Protein AF-A0AAV4H0H6-F1 (afdb_monomer)

Solvent-accessible surface area (backbone atoms only — not comparable to full-atom values): 12801 Å² total; per-residue (Å²): 134,83,80,77,51,72,42,53,54,48,51,55,51,45,45,51,52,38,56,73,44,94,50,56,62,44,76,62,97,39,91,49,29,32,34,33,60,43,72,35,45,79,97,39,53,44,42,86,17,74,41,46,34,37,38,40,52,48,96,57,25,52,78,41,67,66,50,47,28,33,78,47,84,56,79,40,19,43,22,26,64,86,72,20,38,47,45,64,70,64,50,56,74,74,55,48,68,80,60,58,68,57,42,45,73,73,42,51,51,46,50,41,76,68,56,64,56,71,73,86,36,64,20,57,67,47,27,50,26,51,75,76,34,48,68,60,35,40,47,55,30,36,59,59,46,33,33,77,77,48,48,48,55,47,39,74,75,56,65,69,63,91,76,45,94,49,57,69,61,31,50,29,48,75,79,35,50,69,61,33,55,51,52,50,53,55,46,40,65,64,63,68,33,74,67,38,47,53,51,51,53,49,52,54,54,53,59,58,61,64,70,72,76,80,79,88,88,88,86,87,86,86,88,132

InterPro domains:
  IPR000608 Ubiquitin-conjugating (UBC), catalytic core domain [PF00179] (30-143)
  IPR000608 Ubiquitin-conjugating (UBC), catalytic core domain [PS50127] (1-150)
  IPR016135 Ubiquitin-conjugating enzyme/RWD-like [G3DSA:3.10.110.10] (6-143)
  IPR016135 Ubiquitin-conjugating enzyme/RWD-like [G3DSA:3.10.110.10] (144-203)
  IPR016135 Ubiquitin-conjugating enzyme/RWD-like [SSF54495] (5-143)
  IPR016135 Ubiquitin-conjugating enzyme/RWD-like [SSF54495] (143-194)
  IPR023313 Ubiquitin-conjugating enzyme, active site [PS00183] (75-91)

pLDDT: mean 86.5, std 14.55, range [37.78, 98.38]

Sequence (224 aa):
MSSPSPGKRRMDTDVVKLIESKHEVTILGGLNEFMVKFYGPSGTPYEGGVWKVRVDLPDKYPFKSPSIGFMNRVYHPNIDEVSGTVCLDVINQAWTALYDLSNIFESFLPQLLTYPNPIDPLNGDAAALYLHKPEEYKKRVRDLSNIFESFLPQLLTYPNPIDPLNGDAAALYLHKPEEYKKRVRDYVQRYATEEALRESEQDASSSESSMSDFSEDEAQDMEL

Secondary structure (DSSP, 8-state):
-PPPPHHHHHHHHHHHHHHTSSS-EEEEEETTEEEEEEEPPTTSTTTT-EEEEEEE--TTTTTSPPEEEESS----TTB-TTT-BBPHHHHHHH--TT--THHIIIIIHHHHHHS---SS-S-HHHHHHHHH-HHHHHHHHHHHHTIIIIIHHHHHHS---SS-SSHHHHHHHHH-HHHHHHHHHHHHHHHSSHHHHHHHHHHHHHHHHTSSSSSSSS-S----

Radius of gyration: 23.9 Å; Cα contacts (8 Å, |Δi|>4): 259; chains: 1; bounding box: 73×54×63 Å

Organism: NCBI:txid1093978

Foldseek 3Di:
DDDDDPQVVVLVVLLVVVVVDPWDWADDPDSQKIWTWAAADPPALRHLFIWTKIWGHDPPPPQQPIWIATPAAAQAQQAARPTRTGNRVLRVVPGDNPDGPVCVRVPSVNCCRRDPDLPPGNDVVLSCCVVPPVPVSSVVRNCRRCCPPPVVVCCVVPPDLPDDPDVVLSCCVVPPVVVSVVVVVVCCVCCVDPVNVVVVVVVVVVVVVVVVPPPDPPDPDDDD

Structure (mmCIF, N/CA/C/O backbone):
data_AF-A0AAV4H0H6-F1
#
_entry.id   AF-A0AAV4H0H6-F1
#
loop_
_atom_site.group_PDB
_atom_site.id
_atom_site.type_symbol
_atom_site.label_atom_id
_atom_site.label_alt_id
_atom_site.label_comp_id
_atom_site.label_asym_id
_atom_site.label_entity_id
_atom_site.label_seq_id
_atom_site.pdbx_PDB_ins_code
_atom_site.Cartn_x
_atom_site.Cartn_y
_atom_site.Cartn_z
_atom_site.occupancy
_atom_site.B_iso_or_equiv
_atom_site.auth_seq_id
_atom_site.auth_comp_id
_atom_site.auth_asym_id
_atom_site.auth_atom_id
_atom_site.pdbx_PDB_model_num
ATOM 1 N N . MET A 1 1 ? -35.026 -5.038 18.043 1.00 53.94 1 MET A N 1
ATOM 2 C CA . MET A 1 1 ? -33.683 -5.043 17.423 1.00 53.94 1 MET A CA 1
ATOM 3 C C . MET A 1 1 ? -32.673 -4.638 18.488 1.00 53.94 1 MET A C 1
ATOM 5 O O . MET A 1 1 ? -32.926 -3.656 19.176 1.00 53.94 1 MET A O 1
ATOM 9 N N . SER A 1 2 ? -31.608 -5.411 18.710 1.00 66.94 2 SER A N 1
ATOM 10 C CA . SER A 1 2 ? -30.589 -5.095 19.724 1.00 66.94 2 SER A CA 1
ATOM 11 C C . SER A 1 2 ? -29.739 -3.900 19.292 1.00 66.94 2 SER A C 1
ATOM 13 O O . SER A 1 2 ? -29.312 -3.833 18.141 1.00 66.94 2 SER A O 1
ATOM 15 N N . SER A 1 3 ? -29.458 -2.983 20.217 1.00 71.44 3 SER A N 1
ATOM 16 C CA . SER A 1 3 ? -28.542 -1.863 19.989 1.00 71.44 3 SER A CA 1
ATOM 17 C C . SER A 1 3 ? -27.165 -2.351 19.508 1.00 71.44 3 SER A C 1
ATOM 19 O O . SER A 1 3 ? -26.645 -3.311 20.080 1.00 71.44 3 SER A O 1
ATOM 21 N N . PRO A 1 4 ? -26.540 -1.695 18.510 1.00 81.06 4 PRO A N 1
ATOM 22 C CA . PRO A 1 4 ? -25.216 -2.086 18.036 1.00 81.06 4 PRO A CA 1
ATOM 23 C C . PRO A 1 4 ? -24.178 -1.938 19.150 1.00 81.06 4 PRO A C 1
ATOM 25 O O . PRO A 1 4 ? -24.252 -0.993 19.948 1.00 81.06 4 PRO A O 1
ATOM 28 N N . SER A 1 5 ? -23.223 -2.874 19.194 1.00 89.00 5 SER A N 1
ATOM 29 C CA . SER A 1 5 ? -22.144 -2.883 20.185 1.00 89.00 5 SER A CA 1
ATOM 30 C C . SER A 1 5 ? -21.308 -1.596 20.101 1.00 89.00 5 SER A C 1
ATOM 32 O O . SER A 1 5 ? -21.224 -0.989 19.029 1.00 89.00 5 SER A O 1
ATOM 34 N N . PRO A 1 6 ? -20.655 -1.164 21.196 1.00 89.06 6 PRO A N 1
ATOM 35 C CA . PRO A 1 6 ? -19.796 0.020 21.167 1.00 89.06 6 PRO A CA 1
ATOM 36 C C . PRO A 1 6 ? -18.701 -0.054 20.090 1.00 89.06 6 PRO A C 1
ATOM 38 O O . PRO A 1 6 ? -18.450 0.939 19.414 1.00 89.06 6 PRO A O 1
ATOM 41 N N . GLY A 1 7 ? -18.105 -1.237 19.886 1.00 88.69 7 GLY A N 1
ATOM 42 C CA . GLY A 1 7 ? -17.105 -1.473 18.837 1.00 88.69 7 GLY A CA 1
ATOM 43 C C . GLY A 1 7 ? -17.678 -1.316 17.428 1.00 88.69 7 GLY A C 1
ATOM 44 O O . GLY A 1 7 ? -17.081 -0.631 16.605 1.00 88.69 7 GLY A O 1
ATOM 45 N N . LYS A 1 8 ? -18.886 -1.841 17.179 1.00 91.19 8 LYS A N 1
ATOM 46 C CA . LYS A 1 8 ? -19.576 -1.661 15.894 1.00 91.19 8 LYS A CA 1
ATOM 47 C C . LYS A 1 8 ? -19.901 -0.192 15.620 1.00 91.19 8 LYS A C 1
ATOM 49 O O . LYS A 1 8 ? -19.590 0.309 14.552 1.00 91.19 8 LYS A O 1
ATOM 54 N N . ARG A 1 9 ? -20.424 0.535 16.614 1.00 93.19 9 ARG A N 1
ATOM 55 C CA . ARG A 1 9 ? -20.674 1.984 16.481 1.00 93.19 9 ARG A CA 1
ATOM 56 C C . ARG A 1 9 ? -19.399 2.760 16.151 1.00 93.19 9 ARG A C 1
ATOM 58 O O . ARG A 1 9 ? -19.445 3.704 15.366 1.00 93.19 9 ARG A O 1
ATOM 65 N N . ARG A 1 10 ? -18.274 2.376 16.765 1.00 94.94 10 ARG A N 1
ATOM 66 C CA . ARG A 1 10 ? -16.969 2.987 16.499 1.00 94.94 10 ARG A CA 1
ATOM 67 C C . ARG A 1 10 ? -16.495 2.696 15.075 1.00 94.94 10 ARG A C 1
ATOM 69 O O . ARG A 1 10 ? -16.096 3.633 14.401 1.00 94.94 10 ARG A O 1
ATOM 76 N N . MET A 1 11 ? -16.590 1.444 14.625 1.00 95.81 11 MET A N 1
ATOM 77 C CA . MET A 1 11 ? -16.284 1.038 13.249 1.00 95.81 11 MET A CA 1
ATOM 78 C C . MET A 1 11 ? -17.079 1.864 12.236 1.00 95.81 11 MET A C 1
ATOM 80 O O . MET A 1 11 ? -16.484 2.527 11.395 1.00 95.81 11 MET A O 1
ATOM 84 N N . ASP A 1 12 ? -18.406 1.892 12.379 1.00 94.81 12 ASP A N 1
ATOM 85 C CA . ASP A 1 12 ? -19.290 2.613 11.462 1.00 94.81 12 ASP A CA 1
ATOM 86 C C . ASP A 1 12 ? -18.919 4.106 11.407 1.00 94.81 12 ASP A C 1
ATOM 88 O O . ASP A 1 12 ? -18.796 4.686 10.333 1.00 94.81 12 ASP A O 1
ATOM 92 N N . THR A 1 13 ? -18.666 4.721 12.569 1.00 95.31 13 THR A N 1
ATOM 93 C CA . THR A 1 13 ? -18.286 6.141 12.659 1.00 95.31 13 THR A CA 1
ATOM 94 C C . THR A 1 13 ? -16.937 6.424 11.998 1.00 95.31 13 THR A C 1
ATOM 96 O O . THR A 1 13 ? -16.805 7.410 11.278 1.00 95.31 13 THR A O 1
ATOM 99 N N . ASP A 1 14 ? -15.926 5.595 12.256 1.00 96.69 14 ASP A N 1
ATOM 100 C CA . ASP A 1 14 ? -14.572 5.808 11.739 1.00 96.69 14 ASP A CA 1
ATOM 101 C C . ASP A 1 14 ? -14.517 5.614 10.219 1.00 96.69 14 ASP A C 1
ATOM 103 O O . ASP A 1 14 ? -13.871 6.392 9.520 1.00 96.69 14 ASP A O 1
ATOM 107 N N . VAL A 1 15 ? -15.240 4.621 9.696 1.00 96.19 15 VAL A N 1
ATOM 108 C CA . VAL A 1 15 ? -15.300 4.349 8.254 1.00 96.19 15 VAL A CA 1
ATOM 109 C C . VAL A 1 15 ? -16.075 5.448 7.531 1.00 96.19 15 VAL A C 1
ATOM 111 O O . VAL A 1 15 ? -15.608 5.932 6.505 1.00 96.19 15 VAL A O 1
ATOM 114 N N . VAL A 1 16 ? -17.204 5.915 8.079 1.00 95.69 16 VAL A N 1
ATOM 115 C CA . VAL A 1 16 ? -17.948 7.050 7.501 1.00 95.69 16 VAL A CA 1
ATOM 116 C C . VAL A 1 16 ? -17.084 8.308 7.455 1.00 95.69 16 VAL A C 1
ATOM 118 O O . VAL A 1 16 ? -17.010 8.950 6.413 1.00 95.69 16 VAL A O 1
ATOM 121 N N . LYS A 1 17 ? -16.349 8.618 8.529 1.00 96.00 17 LYS A N 1
ATOM 122 C CA . LYS A 1 17 ? -15.399 9.742 8.527 1.00 96.00 17 LYS A CA 1
ATOM 123 C C . LYS A 1 17 ? -14.321 9.598 7.459 1.00 96.00 17 LYS A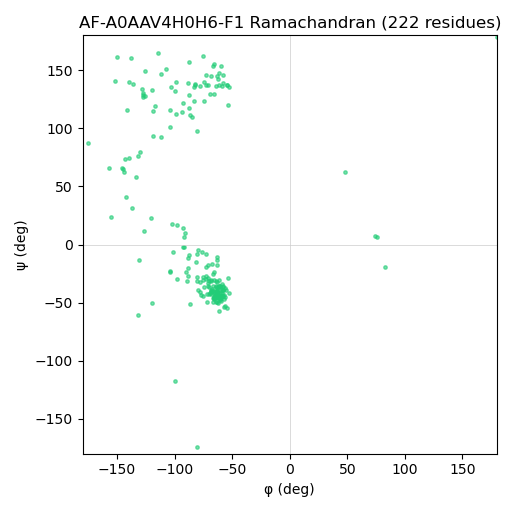 C 1
ATOM 125 O O . LYS A 1 17 ? -13.949 10.590 6.841 1.00 96.00 17 LYS A O 1
ATOM 130 N N . LEU A 1 18 ? -13.816 8.382 7.244 1.00 96.19 18 LEU A N 1
ATOM 131 C CA . LEU A 1 18 ? -12.829 8.126 6.201 1.00 96.19 18 LEU A CA 1
ATOM 132 C C . LEU A 1 18 ? -13.430 8.333 4.800 1.00 96.19 18 LEU A C 1
ATOM 134 O O . LEU A 1 18 ? -12.770 8.924 3.951 1.00 96.19 18 LEU A O 1
ATOM 138 N N . ILE A 1 19 ? -14.676 7.914 4.566 1.00 95.06 19 ILE A N 1
ATOM 139 C CA . ILE A 1 19 ? -15.401 8.157 3.304 1.00 95.06 19 ILE A CA 1
ATOM 140 C C . ILE A 1 19 ? -15.631 9.660 3.075 1.00 95.06 19 ILE A C 1
ATOM 142 O O . ILE A 1 19 ? -15.506 10.135 1.952 1.00 95.06 19 ILE A O 1
ATOM 146 N N . GLU A 1 20 ? -15.952 10.413 4.129 1.00 94.19 20 GLU A N 1
ATOM 147 C CA . GLU A 1 20 ? -16.169 11.869 4.075 1.00 94.19 20 GLU A CA 1
ATOM 148 C C . GLU A 1 20 ? -14.863 12.680 3.977 1.00 94.19 20 GLU A C 1
ATOM 150 O O . GLU A 1 20 ? -14.889 13.903 3.821 1.00 94.19 20 GLU A O 1
ATOM 155 N N . SER A 1 21 ? -13.713 12.015 4.090 1.00 94.44 21 SER A N 1
ATOM 156 C CA . SER A 1 21 ? -12.400 12.644 3.997 1.00 94.44 21 SER A CA 1
ATOM 157 C C . SER A 1 21 ? -11.971 12.888 2.539 1.00 94.44 21 SER A C 1
ATOM 159 O O . SER A 1 21 ? -12.710 12.663 1.586 1.00 94.44 21 SER A O 1
ATOM 161 N N . LYS A 1 22 ? -10.729 13.345 2.347 1.00 93.62 22 LYS A N 1
ATOM 162 C CA . LYS A 1 22 ? -10.112 13.518 1.018 1.00 93.62 22 LYS A CA 1
ATOM 163 C C . LYS A 1 22 ? -9.725 12.200 0.328 1.00 93.62 22 LYS A C 1
ATOM 165 O O . LYS A 1 22 ? -9.253 12.238 -0.806 1.00 93.62 22 LYS A O 1
ATOM 170 N N . HIS A 1 23 ? -9.810 11.070 1.029 1.00 94.81 23 HIS A N 1
ATOM 171 C CA . HIS A 1 23 ? -9.329 9.781 0.537 1.00 94.81 23 HIS A CA 1
ATOM 172 C C . HIS A 1 23 ? -10.363 9.124 -0.388 1.00 94.81 23 HIS A C 1
ATOM 174 O O . HIS A 1 23 ? -11.555 9.120 -0.101 1.00 94.81 23 HIS A O 1
ATOM 180 N N . GLU A 1 24 ? -9.909 8.535 -1.497 1.00 94.81 24 GLU A N 1
ATOM 181 C CA . GLU A 1 24 ? -10.782 7.807 -2.429 1.00 94.81 24 GLU A CA 1
ATOM 182 C C . GLU A 1 24 ? -11.047 6.393 -1.877 1.00 94.81 24 GLU A C 1
ATOM 184 O O . GLU A 1 24 ? -10.213 5.496 -2.038 1.00 94.81 24 GLU A O 1
ATOM 189 N N . VAL A 1 25 ? -12.191 6.203 -1.207 1.00 96.38 25 VAL A N 1
ATOM 190 C CA . VAL A 1 25 ? -12.586 4.938 -0.559 1.00 96.38 25 VAL A CA 1
ATOM 191 C C . VAL A 1 25 ? -13.561 4.144 -1.433 1.00 96.38 25 VAL A C 1
ATOM 193 O O . VAL A 1 25 ? -14.557 4.672 -1.917 1.00 96.38 25 VAL A O 1
ATOM 196 N N . THR A 1 26 ? -13.305 2.848 -1.605 1.00 94.69 26 THR A N 1
ATOM 197 C CA . THR A 1 26 ? -14.205 1.880 -2.252 1.00 94.69 26 THR A CA 1
ATOM 198 C C . THR A 1 26 ? -14.579 0.794 -1.248 1.00 94.69 26 THR A C 1
ATOM 200 O O . THR A 1 26 ? -13.716 0.034 -0.814 1.00 94.69 26 THR A O 1
ATOM 203 N N . ILE A 1 27 ? -15.855 0.716 -0.872 1.00 94.69 27 ILE A N 1
ATOM 204 C CA . ILE A 1 27 ? -16.364 -0.337 0.017 1.00 94.69 27 ILE A CA 1
ATOM 205 C C . ILE A 1 27 ? -16.460 -1.660 -0.752 1.00 94.69 27 ILE A C 1
ATOM 207 O O . ILE A 1 27 ? -16.845 -1.660 -1.920 1.00 94.69 27 ILE A O 1
ATOM 211 N N . LEU A 1 28 ? -16.089 -2.765 -0.101 1.00 92.31 28 LEU A N 1
ATOM 212 C CA . LEU A 1 28 ? -16.183 -4.118 -0.652 1.00 92.31 28 LEU A CA 1
ATOM 213 C C . LEU A 1 28 ? -17.436 -4.822 -0.102 1.00 92.31 28 LEU A C 1
ATOM 215 O O . LEU A 1 28 ? -18.549 -4.354 -0.332 1.00 92.31 28 LEU A O 1
ATOM 219 N N . GLY A 1 29 ? -17.286 -5.927 0.636 1.00 83.12 29 GLY A N 1
ATOM 220 C CA . GLY A 1 29 ? -18.417 -6.683 1.189 1.00 83.12 29 GLY A CA 1
ATOM 221 C C . GLY A 1 29 ? -19.159 -5.986 2.340 1.00 83.12 29 GLY A C 1
ATOM 222 O O . GLY A 1 29 ? -20.297 -6.342 2.645 1.00 83.12 29 GLY A O 1
ATOM 223 N N . GLY A 1 30 ? -18.548 -4.986 2.983 1.00 90.69 30 GLY A N 1
ATOM 224 C CA . GLY A 1 30 ? -19.145 -4.247 4.095 1.00 90.69 30 GLY A CA 1
ATOM 225 C C . GLY A 1 30 ? -18.228 -3.159 4.649 1.00 90.69 30 GLY A C 1
ATOM 226 O O . GLY A 1 30 ? -17.095 -3.007 4.211 1.00 90.69 30 GLY A O 1
ATOM 227 N N . LEU A 1 31 ? -18.689 -2.400 5.652 1.00 92.88 31 LEU A N 1
ATOM 228 C CA . LEU A 1 31 ? -17.884 -1.324 6.261 1.00 92.88 31 LEU A CA 1
ATOM 229 C C . LEU A 1 31 ? -16.608 -1.832 6.956 1.00 92.88 31 LEU A C 1
ATOM 231 O O . LEU A 1 31 ? -15.698 -1.055 7.218 1.00 92.88 31 LEU A O 1
ATOM 235 N N . ASN A 1 32 ? -16.528 -3.127 7.255 1.00 95.50 32 ASN A N 1
ATOM 236 C CA . ASN A 1 32 ? -15.336 -3.761 7.802 1.00 95.50 32 ASN A CA 1
ATOM 237 C C . ASN A 1 32 ? -14.275 -4.086 6.739 1.00 95.50 32 ASN A C 1
ATOM 239 O O . ASN A 1 32 ? -13.182 -4.481 7.120 1.00 95.50 32 ASN A O 1
ATOM 243 N N . GLU A 1 33 ? -14.565 -3.943 5.447 1.00 96.75 33 GLU A N 1
ATOM 244 C CA . GLU A 1 33 ? -13.635 -4.270 4.369 1.00 96.75 33 GLU A CA 1
ATOM 245 C C . GLU A 1 33 ? -13.739 -3.237 3.244 1.00 96.75 33 GLU A C 1
ATOM 247 O O . GLU A 1 33 ? -14.764 -3.096 2.572 1.00 96.75 33 GLU A O 1
ATOM 252 N N . PHE A 1 34 ? -12.656 -2.504 3.016 1.00 96.44 34 PHE A N 1
ATOM 253 C CA . PHE A 1 34 ? -12.633 -1.444 2.016 1.00 96.44 34 PHE A CA 1
ATOM 254 C C . PHE A 1 34 ? -11.243 -1.263 1.416 1.00 96.44 34 PHE A C 1
ATOM 256 O O . PHE A 1 34 ? -10.230 -1.682 1.973 1.00 96.44 34 PHE A O 1
ATOM 263 N N . MET A 1 35 ? -11.198 -0.619 0.255 1.00 96.50 35 MET A N 1
ATOM 264 C CA . MET A 1 35 ? -9.968 -0.197 -0.399 1.00 96.50 35 MET A CA 1
ATOM 265 C C . MET A 1 35 ? -9.857 1.317 -0.397 1.00 96.50 35 MET A C 1
ATOM 267 O O . MET A 1 35 ? -10.851 2.023 -0.549 1.00 96.50 35 MET A O 1
ATOM 271 N N . VAL A 1 36 ? -8.632 1.811 -0.293 1.00 96.69 36 VAL A N 1
ATOM 272 C CA . VAL A 1 36 ? -8.312 3.230 -0.397 1.00 96.69 36 VAL A CA 1
ATOM 273 C C . VAL A 1 36 ? -7.211 3.414 -1.422 1.00 96.69 36 VAL A C 1
ATOM 275 O O . VAL A 1 36 ? -6.212 2.689 -1.421 1.00 96.69 36 VAL A O 1
ATOM 278 N N . LYS A 1 37 ? -7.383 4.387 -2.314 1.00 95.25 37 LYS A N 1
ATOM 279 C CA . LYS A 1 37 ? -6.310 4.792 -3.221 1.00 95.25 37 LYS A CA 1
ATOM 280 C C . LYS A 1 37 ? -5.274 5.607 -2.452 1.00 95.25 37 LYS A C 1
ATOM 282 O O . LYS A 1 37 ? -5.594 6.628 -1.848 1.00 95.25 37 LYS A O 1
ATOM 287 N N . PHE A 1 38 ? -4.033 5.151 -2.486 1.00 96.19 38 PHE A N 1
ATOM 288 C CA . PHE A 1 38 ? -2.921 5.709 -1.734 1.00 96.19 38 PHE A CA 1
ATOM 289 C C . PHE A 1 38 ? -1.824 6.190 -2.682 1.00 96.19 38 PHE A C 1
ATOM 291 O O . PHE A 1 38 ? -1.425 5.474 -3.602 1.00 96.19 38 PHE A O 1
ATOM 298 N N . TYR A 1 39 ? -1.329 7.399 -2.437 1.00 94.75 39 TYR A N 1
ATOM 299 C CA . TYR A 1 39 ? -0.272 8.027 -3.223 1.00 94.75 39 TYR A CA 1
ATOM 300 C C . TYR A 1 39 ? 1.050 7.944 -2.466 1.00 94.75 39 TYR A C 1
ATOM 302 O O . TYR A 1 39 ? 1.109 8.217 -1.265 1.00 94.75 39 TYR A O 1
ATOM 310 N N . GLY A 1 40 ? 2.115 7.581 -3.175 1.00 95.12 40 GLY A N 1
ATOM 311 C CA . GLY A 1 40 ? 3.455 7.499 -2.614 1.00 95.12 40 GLY A CA 1
ATOM 312 C C . GLY A 1 40 ? 3.929 8.835 -2.030 1.00 95.12 40 GLY A C 1
ATOM 313 O O . GLY A 1 40 ? 3.741 9.873 -2.670 1.00 95.12 40 GLY A O 1
ATOM 314 N N . PRO A 1 41 ? 4.565 8.845 -0.844 1.00 96.12 41 PRO A N 1
ATOM 315 C CA . PRO A 1 41 ? 5.011 10.085 -0.214 1.00 96.12 41 PRO A CA 1
ATOM 316 C C . PRO A 1 41 ? 6.082 10.807 -1.043 1.00 96.12 41 PRO A C 1
ATOM 318 O O . PRO A 1 41 ? 7.042 10.184 -1.506 1.00 96.12 41 PRO A O 1
ATOM 321 N N . SER A 1 42 ? 5.957 12.129 -1.178 1.00 93.69 42 SER A N 1
ATOM 322 C CA . SER A 1 42 ? 6.961 12.971 -1.840 1.00 93.69 42 SER A CA 1
ATOM 323 C C . SER A 1 42 ? 8.313 12.922 -1.123 1.00 93.69 42 SER A C 1
ATOM 325 O O . SER A 1 42 ? 8.379 12.805 0.100 1.00 93.69 42 SER A O 1
ATOM 327 N N . GLY A 1 43 ? 9.406 13.038 -1.877 1.00 92.44 43 GLY A N 1
ATOM 328 C CA . GLY A 1 43 ? 10.769 12.968 -1.349 1.00 92.44 43 GLY A CA 1
ATOM 329 C C . GLY A 1 43 ? 11.231 11.550 -0.999 1.00 92.44 43 GLY A C 1
ATOM 330 O O . GLY A 1 43 ? 12.322 11.380 -0.452 1.00 92.44 43 GLY A O 1
ATOM 331 N N . THR A 1 44 ? 10.434 10.529 -1.322 1.00 94.81 44 THR A N 1
ATOM 332 C CA . THR A 1 44 ? 10.770 9.117 -1.108 1.00 94.81 44 THR A CA 1
ATOM 333 C C . THR A 1 44 ? 10.911 8.384 -2.444 1.00 94.81 44 THR A C 1
ATOM 335 O O . THR A 1 44 ? 10.439 8.864 -3.473 1.00 94.81 44 THR A O 1
ATOM 338 N N . PRO A 1 45 ? 11.510 7.181 -2.472 1.00 94.25 45 PRO A N 1
ATOM 339 C CA . PRO A 1 45 ? 11.576 6.373 -3.695 1.00 94.25 45 PRO A CA 1
ATOM 340 C C . PRO A 1 45 ? 10.205 5.928 -4.222 1.00 94.25 45 PRO A C 1
ATOM 342 O O . PRO A 1 45 ? 10.119 5.449 -5.349 1.00 94.25 45 PRO A O 1
ATOM 345 N N . TYR A 1 46 ? 9.162 6.067 -3.402 1.00 95.19 46 TYR A N 1
ATOM 346 C CA . TYR A 1 46 ? 7.782 5.728 -3.720 1.00 95.19 46 TYR A CA 1
ATOM 347 C C . TYR A 1 46 ? 7.024 6.879 -4.390 1.00 95.19 46 TYR A C 1
ATOM 349 O O . TYR A 1 46 ? 5.903 6.664 -4.838 1.00 95.19 46 TYR A O 1
ATOM 357 N N . GLU A 1 47 ? 7.604 8.083 -4.452 1.00 93.38 47 GLU A N 1
ATOM 358 C CA . GLU A 1 47 ? 6.985 9.256 -5.074 1.00 93.38 47 GLU A CA 1
ATOM 359 C C . GLU A 1 47 ? 6.514 8.958 -6.507 1.00 93.38 47 GLU A C 1
ATOM 361 O O . GLU A 1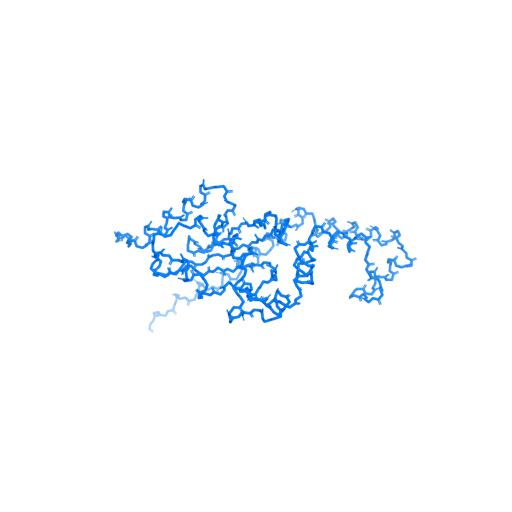 47 ? 7.220 8.316 -7.285 1.00 93.38 47 GLU A O 1
ATOM 366 N N . GLY A 1 48 ? 5.299 9.410 -6.836 1.00 89.75 48 GLY A N 1
ATOM 367 C CA . GLY A 1 48 ? 4.629 9.131 -8.113 1.00 89.75 48 GLY A CA 1
ATOM 368 C C . GLY A 1 48 ? 3.905 7.782 -8.164 1.00 89.75 48 GLY A C 1
ATOM 369 O O . GLY A 1 48 ? 2.987 7.611 -8.957 1.00 89.75 48 GLY A O 1
ATOM 370 N N . GLY A 1 49 ? 4.237 6.837 -7.280 1.00 90.38 49 GLY A N 1
ATOM 371 C CA . GLY A 1 49 ? 3.528 5.565 -7.201 1.00 90.38 49 GLY A CA 1
ATOM 372 C C . GLY A 1 49 ? 2.095 5.722 -6.683 1.00 90.38 49 GLY A C 1
ATOM 373 O O . GLY A 1 49 ? 1.813 6.540 -5.803 1.00 90.38 49 GLY A O 1
ATOM 374 N N . VAL A 1 50 ? 1.189 4.901 -7.215 1.00 92.50 50 VAL A N 1
ATOM 375 C CA . VAL A 1 50 ? -0.219 4.851 -6.808 1.00 92.50 50 VAL A CA 1
ATOM 376 C C . VAL A 1 50 ? -0.583 3.412 -6.473 1.00 92.50 50 VAL A C 1
ATOM 378 O O . VAL A 1 50 ? -0.359 2.497 -7.270 1.00 92.50 50 VAL A O 1
ATOM 381 N N . TRP A 1 51 ? -1.166 3.205 -5.296 1.00 94.19 51 TRP A N 1
ATOM 382 C CA . TRP A 1 51 ? -1.564 1.887 -4.818 1.00 94.19 51 TRP A CA 1
ATOM 383 C C . TRP A 1 51 ? -3.030 1.827 -4.417 1.00 94.19 51 TRP A C 1
ATOM 385 O O . TRP A 1 51 ? -3.601 2.802 -3.937 1.00 94.19 51 TRP A O 1
ATOM 395 N N . LYS A 1 52 ? -3.636 0.651 -4.584 1.00 95.06 52 LYS A N 1
ATOM 396 C CA . LYS A 1 52 ? -4.901 0.300 -3.935 1.00 95.06 52 LYS A CA 1
ATOM 397 C C . LYS A 1 52 ? -4.562 -0.433 -2.644 1.00 95.06 52 LYS A C 1
ATOM 399 O O . LYS A 1 52 ? -3.992 -1.520 -2.689 1.00 95.06 52 LYS A O 1
ATOM 404 N N . VAL A 1 53 ? -4.892 0.166 -1.509 1.00 97.31 53 VAL A N 1
ATOM 405 C CA . VAL A 1 53 ? -4.627 -0.401 -0.186 1.00 97.31 53 VAL A CA 1
ATOM 406 C C . VAL A 1 53 ? -5.929 -0.938 0.377 1.00 97.31 53 VAL A C 1
ATOM 408 O O . VAL A 1 53 ? -6.862 -0.177 0.616 1.00 97.31 53 VAL A O 1
ATOM 411 N N . ARG A 1 54 ? -5.995 -2.250 0.572 1.00 97.19 54 ARG A N 1
ATOM 412 C CA . ARG A 1 54 ? -7.096 -2.936 1.236 1.00 97.19 54 ARG A CA 1
ATOM 413 C C . ARG A 1 54 ? -6.913 -2.868 2.750 1.00 97.19 54 ARG A C 1
ATOM 415 O O . ARG A 1 54 ? -5.805 -3.051 3.258 1.00 97.19 54 ARG A O 1
ATOM 422 N N . VAL A 1 55 ? -8.011 -2.610 3.449 1.00 98.06 55 VAL A N 1
ATOM 423 C CA . VAL A 1 55 ? -8.093 -2.578 4.905 1.00 98.06 55 VAL A CA 1
ATOM 424 C C . VAL A 1 55 ? -9.231 -3.479 5.361 1.00 98.06 55 VAL A C 1
ATOM 426 O O . VAL A 1 55 ? -10.370 -3.312 4.928 1.00 98.06 55 VAL A O 1
ATOM 429 N N . ASP A 1 56 ? -8.913 -4.393 6.275 1.00 97.88 56 ASP A N 1
ATOM 430 C CA . ASP A 1 56 ? -9.867 -5.303 6.905 1.00 97.88 56 ASP A CA 1
ATOM 431 C C . ASP A 1 56 ? -9.922 -5.027 8.417 1.00 97.88 56 ASP A C 1
ATOM 433 O O . ASP A 1 56 ? -8.921 -5.135 9.136 1.00 97.88 56 ASP A O 1
ATOM 437 N N . LEU A 1 57 ? -11.103 -4.658 8.913 1.00 97.88 57 LEU A N 1
ATOM 438 C CA . LEU A 1 57 ? -11.376 -4.372 10.318 1.00 97.88 57 LEU A CA 1
ATOM 439 C C . LEU A 1 57 ? -11.872 -5.647 11.020 1.00 97.88 57 LEU A C 1
ATOM 441 O O . LEU A 1 57 ? -12.897 -6.207 10.624 1.00 97.88 57 LEU A O 1
ATOM 445 N N . PRO A 1 58 ? -11.201 -6.117 12.087 1.00 96.75 58 PRO A N 1
ATOM 446 C CA . PRO A 1 58 ? -11.610 -7.333 12.786 1.00 96.75 58 PRO A CA 1
ATOM 447 C C . PRO A 1 58 ? -12.842 -7.105 13.675 1.00 96.75 58 PRO A C 1
ATOM 449 O O . PRO A 1 58 ? -13.089 -5.996 14.145 1.00 96.75 58 PRO A O 1
ATOM 452 N N . ASP A 1 59 ? -13.529 -8.182 14.068 1.00 94.44 59 ASP A N 1
ATOM 453 C CA . ASP A 1 59 ? -14.696 -8.132 14.976 1.00 94.44 59 ASP A CA 1
ATOM 454 C C . ASP A 1 59 ? -14.433 -7.407 16.305 1.00 94.44 59 ASP A C 1
ATOM 456 O O . ASP A 1 59 ? -15.335 -6.849 16.931 1.00 94.44 59 ASP A O 1
ATOM 460 N N . LYS A 1 60 ? -13.177 -7.440 16.768 1.00 95.19 60 LYS A N 1
ATOM 461 C CA . LYS A 1 60 ? -12.730 -6.813 18.021 1.00 95.19 60 LYS A CA 1
ATOM 462 C C . LYS A 1 60 ? -12.185 -5.391 17.825 1.00 95.19 60 LYS A C 1
ATOM 464 O O . LYS A 1 60 ? -11.527 -4.870 18.727 1.00 95.19 60 LYS A O 1
ATOM 469 N N . TYR A 1 61 ? -12.423 -4.767 16.675 1.00 96.62 61 TYR A N 1
ATOM 470 C CA . TYR A 1 61 ? -12.091 -3.366 16.425 1.00 96.62 61 TYR A CA 1
ATOM 471 C C . TYR A 1 61 ? -12.783 -2.434 17.448 1.00 96.62 61 TYR A C 1
ATOM 473 O O . TYR A 1 61 ? -13.947 -2.666 17.796 1.00 96.62 61 TYR A O 1
ATOM 481 N N . PRO A 1 62 ? -12.107 -1.383 17.963 1.00 96.06 62 PRO A N 1
ATOM 482 C CA . PRO A 1 62 ? -10.735 -0.935 17.661 1.00 96.06 62 PRO A CA 1
ATOM 483 C C . PRO A 1 62 ? -9.649 -1.522 18.587 1.00 96.06 62 PRO A C 1
ATOM 485 O O . PRO A 1 62 ? -8.493 -1.106 18.529 1.00 96.06 62 PRO A O 1
ATOM 488 N N . PHE A 1 63 ? -9.990 -2.462 19.477 1.00 95.69 63 PHE A N 1
ATOM 489 C CA . PHE A 1 63 ? -9.019 -3.062 20.407 1.00 95.69 63 PHE A CA 1
ATOM 490 C C . PHE A 1 63 ? -8.028 -3.995 19.708 1.00 95.69 63 PHE A C 1
ATOM 492 O O . PHE A 1 63 ? -6.900 -4.149 20.170 1.00 95.69 63 PHE A O 1
ATOM 499 N N . LYS A 1 64 ? -8.448 -4.612 18.599 1.00 96.81 64 LYS A N 1
ATOM 500 C CA . LYS A 1 64 ? -7.543 -5.210 17.616 1.00 96.81 64 LYS A CA 1
ATOM 501 C C . LYS A 1 64 ? -7.345 -4.245 16.450 1.00 96.81 64 LYS A C 1
ATOM 503 O O . LYS A 1 64 ? -8.305 -3.605 16.021 1.00 96.81 64 LYS A O 1
ATOM 508 N N . SER A 1 65 ? -6.108 -4.172 15.972 1.00 97.56 65 SER A N 1
ATOM 509 C CA . SER A 1 65 ? -5.715 -3.382 14.810 1.00 97.56 65 SER A CA 1
ATOM 510 C C . SER A 1 65 ? -6.351 -3.902 13.519 1.00 97.56 65 SER A C 1
ATOM 512 O O . SER A 1 65 ? -6.713 -5.082 13.436 1.00 97.56 65 SER A O 1
ATOM 514 N N . PRO A 1 66 ? -6.504 -3.030 12.512 1.00 98.00 66 PRO A N 1
ATOM 515 C CA . PRO A 1 66 ? -6.843 -3.456 11.165 1.00 98.00 66 PRO A CA 1
ATOM 516 C C . PRO A 1 66 ? -5.707 -4.270 10.537 1.00 98.00 66 PRO A C 1
ATOM 518 O O . PRO A 1 66 ? -4.533 -4.063 10.846 1.00 98.00 66 PRO A O 1
ATOM 521 N N . SER A 1 67 ? -6.059 -5.151 9.602 1.00 97.88 67 SER A N 1
ATOM 522 C CA . SER A 1 67 ? -5.090 -5.718 8.658 1.00 97.88 67 SER A CA 1
ATOM 523 C C . SER A 1 67 ? -5.000 -4.812 7.432 1.00 97.88 67 SER A C 1
ATOM 525 O O . SER A 1 67 ? -6.019 -4.287 6.985 1.00 97.88 67 SER A O 1
ATOM 527 N N . ILE A 1 68 ? -3.788 -4.596 6.917 1.00 98.38 68 ILE A N 1
ATOM 528 C CA . ILE A 1 68 ? -3.524 -3.678 5.801 1.00 98.38 68 ILE A CA 1
ATOM 529 C C . ILE A 1 68 ? -2.748 -4.433 4.721 1.00 98.38 68 ILE A C 1
ATOM 531 O O . ILE A 1 68 ? -1.728 -5.058 5.019 1.00 98.38 68 ILE A O 1
ATOM 535 N N . GLY A 1 69 ? -3.208 -4.349 3.472 1.00 96.69 69 GLY A N 1
ATOM 536 C CA . GLY A 1 69 ? -2.577 -5.007 2.329 1.00 96.69 69 GLY A CA 1
ATOM 537 C C . GLY A 1 69 ? -2.552 -4.137 1.075 1.00 96.69 69 GLY A C 1
ATOM 538 O O . GLY A 1 69 ? -3.518 -3.450 0.756 1.00 96.69 69 GLY A O 1
ATOM 539 N N . PHE A 1 70 ? -1.445 -4.167 0.342 1.00 95.94 70 PHE A N 1
ATOM 540 C CA . PHE A 1 70 ? -1.292 -3.517 -0.956 1.00 95.94 70 PHE A CA 1
ATOM 541 C C . PHE A 1 70 ? -1.754 -4.461 -2.071 1.00 95.94 70 PHE A C 1
ATOM 543 O O . PHE A 1 70 ? -1.167 -5.515 -2.283 1.00 95.94 70 PHE A O 1
ATOM 550 N N . MET A 1 71 ? -2.797 -4.080 -2.810 1.00 91.31 71 MET A N 1
ATOM 551 C CA . MET A 1 71 ? -3.391 -4.931 -3.852 1.00 91.31 71 MET A CA 1
ATOM 552 C C . MET A 1 71 ? -2.546 -4.987 -5.129 1.00 91.31 71 MET A C 1
ATOM 554 O O . MET A 1 71 ? -2.594 -5.962 -5.875 1.00 91.31 71 MET A O 1
ATOM 558 N N . ASN A 1 72 ? -1.780 -3.934 -5.405 1.00 89.44 72 ASN A N 1
ATOM 559 C CA . ASN A 1 72 ? -0.760 -3.917 -6.446 1.00 89.44 72 ASN A CA 1
ATOM 560 C C . ASN A 1 72 ? 0.634 -3.933 -5.817 1.00 89.44 72 ASN A C 1
ATOM 562 O O . ASN A 1 72 ? 0.832 -3.441 -4.707 1.00 89.44 72 ASN A O 1
ATOM 566 N N . ARG A 1 73 ? 1.601 -4.504 -6.546 1.00 89.31 73 ARG A N 1
ATOM 567 C CA . ARG A 1 73 ? 2.944 -4.775 -6.023 1.00 89.31 73 ARG A CA 1
ATOM 568 C C . ARG A 1 73 ? 3.601 -3.522 -5.438 1.00 89.31 73 ARG A C 1
ATOM 570 O O . ARG A 1 73 ? 3.589 -2.448 -6.041 1.00 89.31 73 ARG A O 1
ATOM 577 N N . VAL A 1 74 ? 4.244 -3.707 -4.292 1.00 92.00 74 VAL A N 1
ATOM 578 C CA . VAL A 1 74 ? 5.100 -2.730 -3.618 1.00 92.00 74 VAL A CA 1
ATOM 579 C C . VAL A 1 74 ? 6.354 -3.456 -3.139 1.00 92.00 74 VAL A C 1
ATOM 581 O O . VAL A 1 74 ? 6.278 -4.589 -2.673 1.00 92.00 74 VAL A O 1
ATOM 584 N N . TYR A 1 75 ? 7.518 -2.830 -3.294 1.00 95.00 75 TYR A N 1
ATOM 585 C CA . TYR A 1 75 ? 8.790 -3.411 -2.872 1.00 95.00 75 TYR A CA 1
ATOM 586 C C . TYR A 1 75 ? 9.251 -2.730 -1.587 1.00 95.00 75 TYR A C 1
ATOM 588 O O . TYR A 1 75 ? 9.736 -1.606 -1.648 1.00 95.00 75 TYR A O 1
ATOM 596 N N . HIS A 1 76 ? 9.062 -3.373 -0.432 1.00 96.75 76 HIS A N 1
ATOM 597 C CA . HIS A 1 76 ? 9.315 -2.760 0.873 1.00 96.75 76 HIS A CA 1
ATOM 598 C C . HIS A 1 76 ? 9.706 -3.816 1.931 1.00 96.75 76 HIS A C 1
ATOM 600 O O . HIS A 1 76 ? 9.075 -4.869 1.972 1.00 96.75 76 HIS A O 1
ATOM 606 N N . PRO A 1 77 ? 10.671 -3.552 2.839 1.00 97.38 77 PRO A N 1
ATOM 607 C CA . PRO A 1 77 ? 11.122 -4.515 3.859 1.00 97.38 77 PRO A CA 1
ATOM 608 C C . PRO A 1 77 ? 10.012 -5.124 4.732 1.00 97.38 77 PRO A C 1
ATOM 610 O O . PRO A 1 77 ? 10.015 -6.318 5.011 1.00 97.38 77 PRO A O 1
ATOM 613 N N . ASN A 1 78 ? 9.044 -4.314 5.163 1.00 97.62 78 ASN A N 1
ATOM 614 C CA . ASN A 1 78 ? 7.943 -4.746 6.042 1.00 97.62 78 ASN A CA 1
ATOM 615 C C . ASN A 1 78 ? 6.637 -5.081 5.310 1.00 97.62 78 ASN A C 1
ATOM 617 O O . ASN A 1 78 ? 5.582 -5.092 5.946 1.00 97.62 78 ASN A O 1
ATOM 621 N N . ILE A 1 79 ? 6.689 -5.293 3.994 1.00 97.12 79 ILE A N 1
ATOM 622 C CA . ILE A 1 79 ? 5.523 -5.681 3.198 1.00 97.12 79 ILE A CA 1
ATOM 623 C C . ILE A 1 79 ? 5.873 -6.958 2.444 1.00 97.12 79 ILE A C 1
ATOM 625 O O . ILE A 1 79 ? 6.903 -7.023 1.776 1.00 97.12 79 ILE A O 1
ATOM 629 N N . ASP A 1 80 ? 5.029 -7.976 2.569 1.00 94.81 80 ASP A N 1
ATOM 630 C CA . ASP A 1 80 ? 5.197 -9.217 1.821 1.00 94.81 80 ASP A CA 1
ATOM 631 C C . ASP A 1 80 ? 5.001 -8.969 0.316 1.00 94.81 80 ASP A C 1
ATOM 633 O O . ASP A 1 80 ? 4.009 -8.375 -0.102 1.00 94.81 80 ASP A O 1
ATOM 637 N N . GLU A 1 81 ? 5.941 -9.422 -0.514 1.00 88.81 81 GLU A N 1
ATOM 638 C CA . GLU A 1 81 ? 5.951 -9.094 -1.947 1.00 88.81 81 GLU A CA 1
ATOM 639 C C . GLU A 1 81 ? 4.854 -9.823 -2.739 1.00 88.81 81 GLU A C 1
ATOM 641 O O . GLU A 1 81 ? 4.413 -9.335 -3.783 1.00 88.81 81 GLU A O 1
ATOM 646 N N . VAL A 1 82 ? 4.417 -10.991 -2.258 1.00 87.12 82 VAL A N 1
ATOM 647 C CA . VAL A 1 82 ? 3.438 -11.834 -2.956 1.00 87.12 82 VAL A CA 1
ATOM 648 C C . VAL A 1 82 ? 2.015 -11.416 -2.609 1.00 87.12 82 VAL A C 1
ATOM 650 O O . VAL A 1 82 ? 1.205 -11.197 -3.506 1.00 87.12 82 VAL A O 1
ATOM 653 N N . SER A 1 83 ? 1.709 -11.305 -1.319 1.00 90.88 83 SER A N 1
ATOM 654 C CA . SER A 1 83 ? 0.376 -10.957 -0.820 1.00 90.88 83 SER A CA 1
ATOM 655 C C . SER A 1 83 ? 0.143 -9.452 -0.685 1.00 90.88 83 SER A C 1
ATOM 657 O O . SER A 1 83 ? -1.006 -9.027 -0.606 1.00 90.88 83 SER A O 1
ATOM 659 N N . GLY A 1 84 ? 1.207 -8.645 -0.613 1.00 92.88 84 GLY A N 1
ATOM 660 C CA . GLY A 1 84 ? 1.124 -7.213 -0.317 1.00 92.88 84 GLY A CA 1
ATOM 661 C C . GLY A 1 84 ? 0.824 -6.895 1.151 1.00 92.88 84 GLY A C 1
ATOM 662 O O . GLY A 1 84 ? 0.588 -5.734 1.486 1.00 92.88 84 GLY A O 1
ATOM 663 N N . THR A 1 85 ? 0.807 -7.896 2.035 1.00 96.12 85 THR A N 1
ATOM 664 C CA . THR A 1 85 ? 0.441 -7.730 3.448 1.00 96.12 85 THR A CA 1
ATOM 665 C C . THR A 1 85 ? 1.495 -6.924 4.201 1.00 96.12 85 THR A C 1
ATOM 667 O O . THR A 1 85 ? 2.683 -7.248 4.163 1.00 96.12 85 THR A O 1
ATOM 670 N N . VAL A 1 86 ? 1.064 -5.894 4.929 1.00 97.44 86 VAL A N 1
ATOM 671 C CA . VAL A 1 86 ? 1.922 -5.135 5.846 1.00 97.44 86 VAL A CA 1
ATOM 672 C C . VAL A 1 86 ? 2.112 -5.931 7.138 1.00 97.44 86 VAL A C 1
ATOM 674 O O . VAL A 1 86 ? 1.153 -6.472 7.686 1.00 97.44 86 VAL A O 1
ATOM 677 N N . CYS A 1 87 ? 3.343 -5.982 7.651 1.00 96.00 87 CYS A N 1
ATOM 678 C CA . CYS A 1 87 ? 3.659 -6.702 8.885 1.00 96.00 87 CYS A CA 1
ATOM 679 C C . CYS A 1 87 ? 2.768 -6.264 10.060 1.00 96.00 87 CYS A C 1
ATOM 681 O O . CYS A 1 87 ? 2.787 -5.103 10.477 1.00 96.00 87 CYS A O 1
ATOM 683 N N . LEU A 1 88 ? 2.022 -7.219 10.623 1.00 94.19 88 LEU A N 1
ATOM 684 C CA . LEU A 1 88 ? 1.063 -6.967 11.698 1.00 94.19 88 LEU A CA 1
ATOM 685 C C . LEU A 1 88 ? 1.734 -6.406 12.959 1.00 94.19 88 LEU A C 1
ATOM 687 O O . LEU A 1 88 ? 1.165 -5.540 13.622 1.00 94.19 88 LEU A O 1
ATOM 691 N N . ASP A 1 89 ? 2.955 -6.841 13.270 1.00 93.75 89 ASP A N 1
ATOM 692 C CA . ASP A 1 89 ? 3.697 -6.338 14.429 1.00 93.75 89 ASP A CA 1
ATOM 693 C C . ASP A 1 89 ? 4.079 -4.865 14.267 1.00 93.75 89 ASP A C 1
ATOM 695 O O . ASP A 1 89 ? 4.015 -4.104 15.232 1.00 93.75 89 ASP A O 1
ATOM 699 N N . VAL A 1 90 ? 4.393 -4.428 13.043 1.00 94.06 90 VAL A N 1
ATOM 700 C CA . VAL A 1 90 ? 4.665 -3.015 12.741 1.00 94.06 90 VAL A CA 1
ATOM 701 C C . VAL A 1 90 ? 3.393 -2.176 12.874 1.00 94.06 90 VAL A C 1
ATOM 703 O O . VAL A 1 90 ? 3.434 -1.088 13.446 1.00 94.06 90 VAL A O 1
ATOM 706 N N . ILE A 1 91 ? 2.243 -2.692 12.425 1.00 95.38 91 ILE A N 1
ATOM 707 C CA . ILE A 1 91 ? 0.942 -2.031 12.630 1.00 95.38 91 ILE A CA 1
ATOM 708 C C . ILE A 1 91 ? 0.654 -1.895 14.132 1.00 95.38 91 ILE A C 1
ATOM 710 O O . ILE A 1 91 ? 0.298 -0.816 14.607 1.00 95.38 91 ILE A O 1
ATOM 714 N N . ASN A 1 92 ? 0.852 -2.967 14.901 1.00 94.69 92 ASN A N 1
ATOM 715 C CA . ASN A 1 92 ? 0.571 -3.004 16.338 1.00 94.69 92 ASN A CA 1
ATOM 716 C C . ASN A 1 92 ? 1.470 -2.083 17.172 1.00 94.69 92 ASN A C 1
ATOM 718 O O . ASN A 1 92 ? 1.061 -1.676 18.256 1.00 94.69 92 ASN A O 1
ATOM 722 N N . GLN A 1 93 ? 2.662 -1.728 16.687 1.00 93.31 93 GLN A N 1
ATOM 723 C CA . GLN A 1 93 ? 3.527 -0.742 17.347 1.00 93.31 93 GLN A CA 1
ATOM 724 C C . GLN A 1 93 ? 2.950 0.681 17.288 1.00 93.31 93 GLN A C 1
ATOM 726 O O . GLN A 1 93 ? 3.188 1.472 18.199 1.00 93.31 93 GLN A O 1
ATOM 731 N N . ALA A 1 94 ? 2.193 1.009 16.236 1.00 93.19 94 ALA A N 1
ATOM 732 C CA . ALA A 1 94 ? 1.575 2.324 16.056 1.00 93.19 94 ALA A CA 1
ATOM 733 C C . ALA A 1 94 ? 0.102 2.365 16.502 1.00 93.19 94 ALA A C 1
ATOM 735 O O . ALA A 1 94 ? -0.401 3.417 16.904 1.00 93.19 94 ALA A O 1
ATOM 736 N N . TRP A 1 95 ? -0.603 1.236 16.412 1.00 97.00 95 TRP A N 1
ATOM 737 C CA . TRP A 1 95 ? -2.041 1.169 16.633 1.00 97.00 95 TRP A CA 1
ATOM 738 C C . TRP A 1 95 ? -2.432 1.310 18.108 1.00 97.00 95 TRP A C 1
ATOM 740 O O . TRP A 1 95 ? -1.877 0.673 19.000 1.00 97.00 95 TRP A O 1
ATOM 750 N N . THR A 1 96 ? -3.486 2.084 18.360 1.00 96.38 96 THR A N 1
ATOM 751 C CA . THR A 1 96 ? -4.175 2.138 19.655 1.00 96.38 96 THR A CA 1
ATOM 752 C C . THR A 1 96 ? -5.685 2.179 19.425 1.00 96.38 96 THR A C 1
ATOM 754 O O . THR A 1 96 ? -6.141 2.593 18.365 1.00 96.38 96 THR A O 1
ATOM 757 N N . ALA A 1 97 ? -6.495 1.835 20.430 1.00 95.12 97 ALA A N 1
ATOM 758 C CA . ALA A 1 97 ? -7.961 1.883 20.310 1.00 95.12 97 ALA A CA 1
ATOM 759 C C . ALA A 1 97 ? -8.537 3.302 20.071 1.00 95.12 97 ALA A C 1
ATOM 761 O O . ALA A 1 97 ? -9.726 3.458 19.789 1.00 95.12 97 ALA A O 1
ATOM 762 N N . LEU A 1 98 ? -7.710 4.342 20.221 1.00 94.25 98 LEU A N 1
ATOM 763 C CA . LEU A 1 98 ? -8.056 5.736 19.944 1.00 94.25 98 LEU A CA 1
ATOM 764 C C . LEU A 1 98 ? -7.509 6.230 18.601 1.00 94.25 98 LEU A C 1
ATOM 766 O O . LEU A 1 98 ? -7.834 7.348 18.210 1.00 94.25 98 LEU A O 1
ATOM 770 N N . TYR A 1 99 ? -6.705 5.421 17.912 1.00 94.56 99 TYR A N 1
ATOM 771 C CA . TYR A 1 99 ? -6.106 5.771 16.633 1.00 94.56 99 TYR A CA 1
ATOM 772 C C . TYR A 1 99 ? -7.196 6.038 15.585 1.00 94.56 99 TYR A C 1
ATOM 774 O O . TYR A 1 99 ? -8.204 5.333 15.532 1.00 94.56 99 TYR A O 1
ATOM 782 N N . ASP A 1 100 ? -7.016 7.091 14.791 1.00 94.44 100 ASP A N 1
ATOM 783 C CA . ASP A 1 100 ? -7.943 7.458 13.717 1.00 94.44 100 ASP A CA 1
ATOM 784 C C . ASP A 1 100 ? -7.631 6.632 12.461 1.00 94.44 100 ASP A C 1
ATOM 786 O O . ASP A 1 100 ? -6.466 6.510 12.077 1.00 94.44 100 ASP A O 1
ATOM 790 N N . LEU A 1 101 ? -8.659 6.094 11.801 1.00 95.19 101 LEU A N 1
ATOM 791 C CA . LEU A 1 101 ? -8.516 5.357 10.542 1.00 95.19 101 LEU A CA 1
ATOM 792 C C . LEU A 1 101 ? -7.809 6.198 9.471 1.00 95.19 101 LEU A C 1
ATOM 794 O O . LEU A 1 101 ? -6.981 5.679 8.725 1.00 95.19 101 LEU A O 1
ATOM 798 N N . SER A 1 102 ? -8.078 7.504 9.429 1.00 96.12 102 SER A N 1
ATOM 799 C CA . SER A 1 102 ? -7.474 8.420 8.453 1.00 96.12 102 SER A CA 1
ATOM 800 C C . SER A 1 102 ? -5.959 8.530 8.637 1.00 96.12 102 SER A C 1
ATOM 802 O O . SER A 1 102 ? -5.211 8.635 7.662 1.00 96.12 102 SER A O 1
ATOM 804 N N . ASN A 1 103 ? -5.475 8.398 9.879 1.00 96.44 103 ASN A N 1
ATOM 805 C CA . ASN A 1 103 ? -4.046 8.446 10.189 1.00 96.44 103 ASN A CA 1
ATOM 806 C C . ASN A 1 103 ? -3.272 7.249 9.626 1.00 96.44 103 ASN A C 1
ATOM 808 O O . ASN A 1 103 ? -2.050 7.341 9.500 1.00 96.44 103 ASN A O 1
ATOM 812 N N . ILE A 1 104 ? -3.945 6.157 9.237 1.00 97.38 104 ILE A N 1
ATOM 813 C CA . ILE A 1 104 ? -3.300 5.062 8.501 1.00 97.38 104 ILE A CA 1
ATOM 814 C C . ILE A 1 104 ? -2.668 5.608 7.214 1.00 97.38 104 ILE A C 1
ATOM 816 O O . ILE A 1 104 ? -1.498 5.350 6.937 1.00 97.38 104 ILE A O 1
ATOM 820 N N . PHE A 1 105 ? -3.422 6.414 6.465 1.00 97.38 105 PHE A N 1
ATOM 821 C CA . PHE A 1 105 ? -3.013 6.951 5.166 1.00 97.38 105 PHE A CA 1
ATOM 822 C C . PHE A 1 105 ? -2.252 8.272 5.277 1.00 97.38 105 PHE A C 1
ATOM 824 O O . PHE A 1 105 ? -1.429 8.581 4.421 1.00 97.38 105 PHE A O 1
ATOM 831 N N . GLU A 1 106 ? -2.503 9.053 6.327 1.00 96.12 106 GLU A N 1
ATOM 832 C CA . GLU A 1 106 ? -1.875 10.368 6.506 1.00 96.12 106 GLU A CA 1
ATOM 833 C C . GLU A 1 106 ? -0.563 10.328 7.288 1.00 96.12 106 GLU A C 1
ATOM 835 O O . GLU A 1 106 ? 0.264 11.226 7.137 1.00 96.12 106 GLU A O 1
ATOM 840 N N . SER A 1 107 ? -0.360 9.302 8.116 1.00 96.56 107 SER A N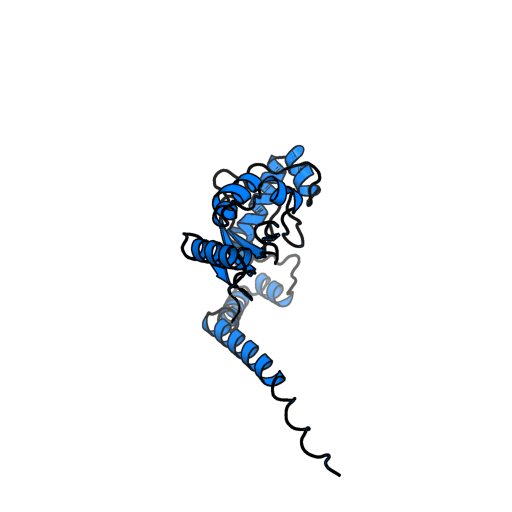 1
ATOM 841 C CA . SER A 1 107 ? 0.787 9.224 9.021 1.00 96.56 107 SER A CA 1
ATOM 842 C C . SER A 1 107 ? 1.491 7.875 8.948 1.00 96.56 107 SER A C 1
ATOM 844 O O . SER A 1 107 ? 2.652 7.823 8.549 1.00 96.56 107 SER A O 1
ATOM 846 N N . PHE A 1 108 ? 0.801 6.777 9.263 1.00 97.56 108 PHE A N 1
ATOM 847 C CA . PHE A 1 108 ? 1.430 5.462 9.399 1.00 97.56 108 PHE A CA 1
ATOM 848 C C . PHE A 1 108 ? 2.094 4.973 8.106 1.00 97.56 108 PHE A C 1
ATOM 850 O O . PHE A 1 108 ? 3.296 4.715 8.110 1.00 97.56 108 PHE A O 1
ATOM 857 N N . LEU A 1 109 ? 1.350 4.874 6.997 1.00 97.75 109 LEU A N 1
ATOM 858 C CA . LEU A 1 109 ? 1.906 4.407 5.723 1.00 97.75 109 LEU A CA 1
ATOM 859 C C . LEU A 1 109 ? 2.997 5.351 5.192 1.00 97.75 109 LEU A C 1
ATOM 861 O O . LEU A 1 109 ? 4.066 4.850 4.841 1.00 97.75 109 LEU A O 1
ATOM 865 N N . PRO A 1 110 ? 2.825 6.691 5.187 1.00 97.50 110 PRO A N 1
ATOM 866 C CA . PRO A 1 110 ? 3.910 7.587 4.798 1.00 97.50 110 PRO A CA 1
ATOM 867 C C . PRO A 1 110 ? 5.187 7.430 5.633 1.00 97.50 110 PRO A C 1
ATOM 869 O O . PRO A 1 110 ? 6.284 7.397 5.072 1.00 97.50 110 PRO A O 1
ATOM 872 N N . GLN A 1 111 ? 5.059 7.298 6.957 1.00 96.50 111 GLN A N 1
ATOM 873 C CA . GLN A 1 111 ? 6.195 7.075 7.857 1.00 96.50 111 GLN A CA 1
ATOM 874 C C . GLN A 1 111 ? 6.875 5.734 7.581 1.00 96.50 111 GLN A C 1
ATOM 876 O O . GLN A 1 111 ? 8.097 5.696 7.466 1.00 96.50 111 GLN A O 1
ATOM 881 N N . LEU A 1 112 ? 6.096 4.663 7.405 1.00 96.56 112 LEU A N 1
ATOM 882 C CA . LEU A 1 112 ? 6.614 3.330 7.106 1.00 96.56 112 LEU A CA 1
ATOM 883 C C . LEU A 1 112 ? 7.417 3.318 5.800 1.00 96.56 112 LEU A C 1
ATOM 885 O O . LEU A 1 112 ? 8.555 2.862 5.787 1.00 96.56 112 LEU A O 1
ATOM 889 N N . LEU A 1 113 ? 6.862 3.889 4.725 1.00 96.00 113 LEU A N 1
ATOM 890 C CA . LEU A 1 113 ? 7.523 3.955 3.417 1.00 96.00 113 LEU A CA 1
ATOM 891 C C . LEU A 1 113 ? 8.787 4.829 3.438 1.00 96.00 113 LEU A C 1
ATOM 893 O O . LEU A 1 113 ? 9.731 4.576 2.687 1.00 96.00 113 LEU A O 1
ATOM 897 N N . THR A 1 114 ? 8.822 5.857 4.287 1.00 94.94 114 THR A N 1
ATOM 898 C CA . THR A 1 114 ? 9.994 6.734 4.428 1.00 94.94 114 THR A CA 1
ATOM 899 C C . THR A 1 114 ? 11.093 6.071 5.260 1.00 94.94 114 THR A C 1
ATOM 901 O O . THR A 1 114 ? 12.274 6.160 4.916 1.00 94.94 114 THR A O 1
ATOM 904 N N . TYR A 1 115 ? 10.707 5.383 6.335 1.00 93.75 115 TYR A N 1
ATOM 905 C CA . TYR A 1 115 ? 11.610 4.782 7.310 1.00 93.75 115 TYR A CA 1
ATOM 906 C C . TYR A 1 115 ? 11.235 3.313 7.558 1.00 93.75 115 TYR A C 1
ATOM 908 O O . TYR A 1 115 ? 10.606 2.999 8.573 1.00 93.75 115 TYR A O 1
ATOM 916 N N . PRO A 1 116 ? 11.629 2.399 6.650 1.00 91.62 116 PRO A N 1
ATOM 917 C CA . PRO A 1 116 ? 11.391 0.976 6.838 1.00 91.62 116 PRO A CA 1
ATOM 918 C C . PRO A 1 116 ? 12.034 0.469 8.130 1.00 91.62 116 PRO A C 1
ATOM 920 O O . PRO A 1 116 ? 13.133 0.892 8.492 1.00 91.62 116 PRO A O 1
ATOM 923 N N . ASN A 1 117 ? 11.389 -0.492 8.788 1.00 88.44 117 ASN A N 1
ATOM 924 C CA . ASN A 1 117 ? 11.978 -1.213 9.907 1.00 88.44 117 ASN A CA 1
ATOM 925 C C . ASN A 1 117 ? 12.797 -2.409 9.376 1.00 88.44 117 ASN A C 1
ATOM 927 O O . ASN A 1 117 ? 12.214 -3.358 8.852 1.00 88.44 117 ASN A O 1
ATOM 931 N N . PRO A 1 118 ? 14.136 -2.407 9.494 1.00 83.69 118 PRO A N 1
ATOM 932 C CA . PRO A 1 118 ? 14.967 -3.493 8.979 1.00 83.69 118 PRO A CA 1
ATOM 933 C C . PRO A 1 118 ? 15.014 -4.728 9.895 1.00 83.69 118 PRO A C 1
ATOM 935 O O . PRO A 1 118 ? 15.656 -5.715 9.540 1.00 83.69 118 PRO A O 1
ATOM 938 N N . ILE A 1 119 ? 14.403 -4.677 11.083 1.00 85.25 119 ILE A N 1
ATOM 939 C CA . ILE A 1 119 ? 14.396 -5.783 12.044 1.00 85.25 119 ILE A CA 1
ATOM 940 C C . ILE A 1 119 ? 13.281 -6.758 11.658 1.00 85.25 119 ILE A C 1
ATOM 942 O O . ILE A 1 119 ? 12.125 -6.356 11.574 1.00 85.25 119 ILE A O 1
ATOM 946 N N . ASP A 1 120 ? 13.650 -8.024 11.453 1.00 85.81 120 ASP A N 1
ATOM 947 C CA . ASP A 1 120 ? 12.755 -9.127 11.066 1.00 85.81 120 ASP A CA 1
ATOM 948 C C . ASP A 1 120 ? 11.813 -8.779 9.886 1.00 85.81 120 ASP A C 1
ATOM 950 O O . ASP A 1 120 ? 10.591 -8.675 10.034 1.00 85.81 120 ASP A O 1
ATOM 954 N N . PRO A 1 121 ? 12.384 -8.490 8.700 1.00 93.00 121 PRO A N 1
ATOM 955 C CA . PRO A 1 121 ? 11.621 -8.039 7.543 1.00 93.00 121 PRO A CA 1
ATOM 956 C C . PRO A 1 121 ? 10.802 -9.179 6.925 1.00 93.00 121 PRO A C 1
ATOM 958 O O . PRO A 1 121 ? 11.268 -10.312 6.824 1.00 93.00 121 PRO A O 1
ATOM 961 N N . LEU A 1 122 ? 9.622 -8.851 6.391 1.00 93.94 122 LEU A N 1
ATOM 962 C CA . LEU A 1 122 ? 8.860 -9.778 5.543 1.00 93.94 122 LEU A CA 1
ATOM 963 C C . LEU A 1 122 ? 9.534 -9.970 4.180 1.00 93.94 122 LEU A C 1
ATOM 965 O O . LEU A 1 122 ? 9.495 -11.056 3.611 1.00 93.94 122 LEU A O 1
ATOM 969 N N . ASN A 1 123 ? 10.187 -8.922 3.673 1.00 94.00 123 ASN A N 1
ATOM 970 C CA . ASN A 1 123 ? 10.982 -8.966 2.455 1.00 94.00 123 ASN A CA 1
ATOM 971 C C . ASN A 1 123 ? 12.469 -8.795 2.798 1.00 94.00 123 ASN A C 1
ATOM 973 O O . ASN A 1 123 ? 12.987 -7.677 2.903 1.00 94.00 123 ASN A O 1
ATOM 977 N N . GLY A 1 124 ? 13.153 -9.928 2.986 1.00 94.62 124 GLY A N 1
ATOM 978 C CA . GLY A 1 124 ? 14.580 -9.971 3.314 1.00 94.62 124 GLY A CA 1
ATOM 979 C C . GLY A 1 124 ? 15.469 -9.334 2.244 1.00 94.62 124 GLY A C 1
ATOM 980 O O . GLY A 1 124 ? 16.428 -8.640 2.585 1.00 94.62 124 GLY A O 1
ATOM 981 N N . ASP A 1 125 ? 15.115 -9.483 0.966 1.00 94.19 125 ASP A N 1
ATOM 982 C CA . ASP A 1 125 ? 15.859 -8.883 -0.146 1.00 94.19 125 ASP A CA 1
ATOM 983 C C . ASP A 1 125 ? 15.767 -7.354 -0.106 1.00 94.19 125 ASP A C 1
ATOM 985 O O . ASP A 1 125 ? 16.781 -6.657 -0.209 1.00 94.19 125 ASP A O 1
ATOM 989 N N . ALA A 1 126 ? 14.561 -6.819 0.113 1.00 94.38 126 ALA A N 1
ATOM 990 C CA . ALA A 1 126 ? 14.340 -5.383 0.236 1.00 94.38 126 ALA A CA 1
ATOM 991 C C . ALA A 1 126 ? 15.100 -4.805 1.435 1.00 94.38 126 ALA A C 1
ATOM 993 O O . ALA A 1 126 ? 15.709 -3.741 1.318 1.00 94.38 126 ALA A O 1
ATOM 994 N N . ALA A 1 127 ? 15.116 -5.513 2.569 1.00 95.31 127 ALA A N 1
ATOM 995 C CA . ALA A 1 127 ? 15.870 -5.106 3.751 1.00 95.31 127 ALA A CA 1
ATOM 996 C C . ALA A 1 127 ? 17.387 -5.119 3.510 1.00 95.31 127 ALA A C 1
ATOM 998 O O . ALA A 1 127 ? 18.075 -4.160 3.864 1.00 95.31 127 ALA A O 1
ATOM 999 N N . ALA A 1 128 ? 17.911 -6.164 2.864 1.00 95.25 128 ALA A N 1
ATOM 1000 C CA . ALA A 1 128 ? 19.330 -6.270 2.539 1.00 95.25 128 ALA A CA 1
ATOM 1001 C C . ALA A 1 128 ? 19.776 -5.147 1.591 1.00 95.25 128 ALA A C 1
ATOM 1003 O O . ALA A 1 128 ? 20.807 -4.511 1.828 1.00 95.25 128 ALA A O 1
ATOM 1004 N N . LEU A 1 129 ? 18.986 -4.849 0.551 1.00 95.44 129 LEU A N 1
ATOM 1005 C CA . LEU A 1 129 ? 19.255 -3.715 -0.331 1.00 95.44 129 LEU A CA 1
ATOM 1006 C C . LEU A 1 129 ? 19.145 -2.384 0.417 1.00 95.44 129 LEU A C 1
ATOM 1008 O O . LEU A 1 129 ? 20.015 -1.534 0.254 1.00 95.44 129 LEU A O 1
ATOM 1012 N N . TYR A 1 130 ? 18.133 -2.200 1.264 1.00 94.56 130 TYR A N 1
ATOM 1013 C CA . TYR A 1 130 ? 17.971 -0.976 2.049 1.00 94.56 130 TYR A CA 1
ATOM 1014 C C . TYR A 1 130 ? 19.186 -0.697 2.952 1.00 94.56 130 TYR A C 1
ATOM 1016 O O . TYR A 1 130 ? 19.683 0.428 2.977 1.00 94.56 130 TYR A O 1
ATOM 1024 N N . LEU A 1 131 ? 19.704 -1.724 3.636 1.00 94.25 131 LEU A N 1
ATOM 1025 C CA . LEU A 1 131 ? 20.830 -1.601 4.566 1.00 94.25 131 LEU A CA 1
ATOM 1026 C C . LEU A 1 131 ? 22.191 -1.480 3.872 1.00 94.25 131 LEU A C 1
ATOM 1028 O O . LEU A 1 131 ? 23.033 -0.691 4.296 1.00 94.25 131 LEU A O 1
ATOM 1032 N N . HIS A 1 132 ? 22.436 -2.281 2.834 1.00 95.75 132 HIS A N 1
ATOM 1033 C CA . HIS A 1 132 ? 23.774 -2.416 2.249 1.00 95.75 132 HIS A CA 1
ATOM 1034 C C . HIS A 1 132 ? 23.939 -1.677 0.923 1.00 95.75 132 HIS A C 1
ATOM 1036 O O . HIS A 1 132 ? 25.063 -1.353 0.539 1.00 95.75 132 HIS A O 1
ATOM 1042 N N . LYS A 1 133 ? 22.842 -1.423 0.206 1.00 95.62 133 LYS A N 1
ATOM 1043 C CA . LYS A 1 133 ? 22.851 -0.877 -1.155 1.00 95.62 133 LYS A CA 1
ATOM 1044 C C . LYS A 1 133 ? 21.681 0.091 -1.399 1.00 95.62 133 LYS A C 1
ATOM 1046 O O . LYS A 1 133 ? 20.848 -0.145 -2.281 1.00 95.62 133 LYS A O 1
ATOM 1051 N N . PRO A 1 134 ? 21.617 1.210 -0.659 1.00 93.31 134 PRO A N 1
ATOM 1052 C CA . PRO A 1 134 ? 20.454 2.094 -0.665 1.00 93.31 134 PRO A CA 1
ATOM 1053 C C . PRO A 1 134 ? 20.129 2.651 -2.055 1.00 93.31 134 PRO A C 1
ATOM 1055 O O . PRO A 1 134 ? 18.961 2.806 -2.391 1.00 93.31 134 PRO A O 1
ATOM 1058 N N . GLU A 1 135 ? 21.123 2.910 -2.906 1.00 95.00 135 GLU A N 1
ATOM 1059 C CA . GLU A 1 135 ? 20.867 3.393 -4.270 1.00 95.00 135 GLU A CA 1
ATOM 1060 C C . GLU A 1 135 ? 20.251 2.319 -5.183 1.00 95.00 135 GLU A C 1
ATOM 1062 O O . GLU A 1 135 ? 19.348 2.632 -5.963 1.00 95.00 135 GLU A O 1
ATOM 1067 N N . GLU A 1 136 ? 20.655 1.047 -5.050 1.00 94.62 136 GLU A N 1
ATOM 1068 C CA . GLU A 1 136 ? 20.010 -0.071 -5.759 1.00 94.62 136 GLU A CA 1
ATOM 1069 C C . GLU A 1 136 ? 18.570 -0.265 -5.264 1.00 94.62 136 GLU A C 1
ATOM 1071 O O . GLU A 1 136 ? 17.664 -0.417 -6.084 1.00 94.62 136 GLU A O 1
ATOM 1076 N N . TYR A 1 137 ? 18.337 -0.167 -3.949 1.00 94.69 137 TYR A N 1
ATOM 1077 C CA . TYR A 1 137 ? 16.992 -0.197 -3.366 1.00 94.69 137 TYR A CA 1
ATOM 1078 C C . TYR A 1 137 ? 16.103 0.909 -3.948 1.00 94.69 137 TYR A C 1
ATOM 1080 O O . TYR A 1 137 ? 15.046 0.630 -4.512 1.00 94.69 137 TYR A O 1
ATOM 1088 N N . LYS A 1 138 ? 16.558 2.169 -3.895 1.00 93.50 138 LYS A N 1
ATOM 1089 C CA . LYS A 1 138 ? 15.810 3.315 -4.436 1.00 93.50 138 LYS A CA 1
ATOM 1090 C C . LYS A 1 138 ? 15.511 3.157 -5.922 1.00 93.50 138 LYS A C 1
ATOM 1092 O O . LYS A 1 138 ? 14.476 3.629 -6.385 1.00 93.50 138 LYS A O 1
ATOM 1097 N N . LYS A 1 139 ? 16.439 2.580 -6.690 1.00 92.19 139 LYS A N 1
ATOM 1098 C CA . LYS A 1 139 ? 16.232 2.304 -8.113 1.00 92.19 139 LYS A CA 1
ATOM 1099 C C . LYS A 1 139 ? 15.155 1.235 -8.297 1.00 92.19 139 LYS A C 1
ATOM 1101 O O . LYS A 1 139 ? 14.201 1.471 -9.023 1.00 92.19 139 LYS A O 1
ATOM 1106 N N . ARG A 1 140 ? 15.256 0.116 -7.574 1.00 90.62 140 ARG A N 1
ATOM 1107 C CA . ARG A 1 140 ? 14.300 -0.996 -7.651 1.00 90.62 140 ARG A CA 1
ATOM 1108 C C . ARG A 1 140 ? 12.874 -0.566 -7.308 1.00 90.62 140 ARG A C 1
ATOM 1110 O O . ARG A 1 140 ? 11.951 -0.952 -8.019 1.00 90.62 140 ARG A O 1
ATOM 1117 N N . VAL A 1 141 ? 12.708 0.247 -6.262 1.00 92.12 141 VAL A N 1
ATOM 1118 C CA . VAL A 1 141 ? 11.404 0.807 -5.878 1.00 92.12 141 VAL A CA 1
ATOM 1119 C C . VAL A 1 141 ? 10.850 1.696 -6.991 1.00 92.12 141 VAL A C 1
ATOM 1121 O O . VAL A 1 141 ? 9.723 1.484 -7.423 1.00 92.12 141 VAL A O 1
ATOM 1124 N N . ARG A 1 142 ? 11.647 2.639 -7.513 1.00 88.88 142 ARG A N 1
ATOM 1125 C CA . ARG A 1 142 ? 11.218 3.536 -8.601 1.00 88.88 142 ARG A CA 1
ATOM 1126 C C . ARG A 1 142 ? 10.840 2.782 -9.874 1.00 88.88 142 ARG A C 1
ATOM 1128 O O . ARG A 1 142 ? 9.834 3.109 -10.496 1.00 88.88 142 ARG A O 1
ATOM 1135 N N . ASP A 1 143 ? 11.619 1.769 -10.243 1.00 85.75 143 ASP A N 1
ATOM 1136 C CA . ASP A 1 143 ? 11.348 0.940 -11.419 1.00 85.75 143 ASP A CA 1
ATOM 1137 C C . ASP A 1 143 ? 9.999 0.214 -11.283 1.00 85.75 143 ASP A C 1
ATOM 1139 O O . ASP A 1 143 ? 9.271 0.093 -12.264 1.00 85.75 143 ASP A O 1
ATOM 1143 N N . LEU A 1 144 ? 9.641 -0.229 -10.070 1.00 83.62 144 LEU A N 1
ATOM 1144 C CA . LEU A 1 144 ? 8.365 -0.889 -9.787 1.00 83.62 144 LEU A CA 1
ATOM 1145 C C . LEU A 1 144 ? 7.187 0.103 -9.745 1.00 83.62 144 LEU A C 1
ATOM 1147 O O . LEU A 1 144 ? 6.138 -0.163 -10.330 1.00 83.62 144 LEU A O 1
ATOM 1151 N N . SER A 1 145 ? 7.358 1.249 -9.081 1.00 78.38 145 SER A N 1
ATOM 1152 C CA . SER A 1 145 ? 6.317 2.280 -8.951 1.00 78.38 145 SER A CA 1
ATOM 1153 C C . SER A 1 145 ? 5.921 2.878 -10.302 1.00 78.38 145 SER A C 1
ATOM 1155 O O . SER A 1 145 ? 4.754 3.187 -10.524 1.00 78.38 145 SER A O 1
ATOM 1157 N N . ASN A 1 146 ? 6.869 2.969 -11.238 1.00 72.25 146 ASN A N 1
ATOM 1158 C CA . ASN A 1 146 ? 6.642 3.554 -12.555 1.00 72.25 146 ASN A CA 1
ATOM 1159 C C . ASN A 1 146 ? 6.195 2.532 -13.614 1.00 72.25 146 ASN A C 1
ATOM 1161 O O . ASN A 1 146 ? 6.146 2.877 -14.793 1.00 72.25 146 ASN A O 1
ATOM 1165 N N . ILE A 1 147 ? 5.858 1.285 -13.251 1.00 70.75 147 ILE A N 1
ATOM 1166 C CA . ILE A 1 147 ? 5.490 0.264 -14.249 1.00 70.75 147 ILE A CA 1
ATOM 1167 C C . ILE A 1 147 ? 4.323 0.731 -15.128 1.00 70.75 147 ILE A C 1
ATOM 1169 O O . ILE A 1 147 ? 4.380 0.592 -16.345 1.00 70.75 147 ILE A O 1
ATOM 1173 N N . PHE A 1 148 ? 3.273 1.303 -14.542 1.00 60.09 148 PHE A N 1
ATOM 1174 C CA . PHE A 1 148 ? 2.097 1.727 -15.306 1.00 60.09 148 PHE A CA 1
ATOM 1175 C C . PHE A 1 148 ? 2.287 3.074 -16.016 1.00 60.09 148 PHE A C 1
ATOM 1177 O O . PHE A 1 148 ? 1.691 3.281 -17.069 1.00 60.09 148 PHE A O 1
ATOM 1184 N N . GLU A 1 149 ? 3.134 3.962 -15.489 1.00 59.25 149 GLU A N 1
ATOM 1185 C CA . GLU A 1 149 ? 3.351 5.295 -16.070 1.00 59.25 149 GLU A CA 1
ATOM 1186 C C . GLU A 1 149 ? 4.466 5.335 -17.121 1.00 59.25 149 GLU A C 1
ATOM 1188 O O . GLU A 1 149 ? 4.390 6.111 -18.071 1.00 59.25 149 GLU A O 1
ATOM 1193 N N . SER A 1 150 ? 5.499 4.499 -16.989 1.00 60.19 150 SER A N 1
ATOM 1194 C CA . SER A 1 150 ? 6.649 4.494 -17.896 1.00 60.19 15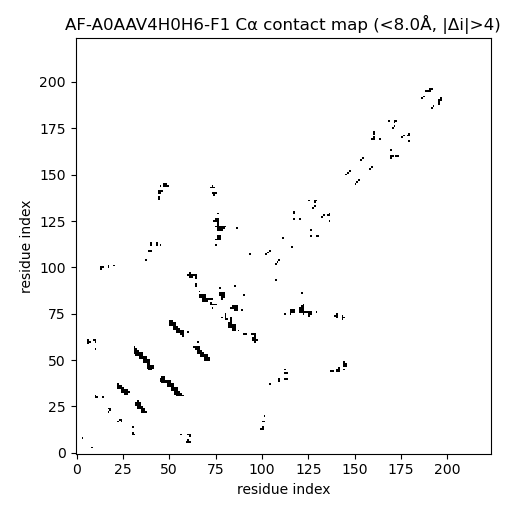0 SER A CA 1
ATOM 1195 C C . SER A 1 150 ? 6.826 3.158 -18.605 1.00 60.19 150 SER A C 1
ATOM 1197 O O . SER A 1 150 ? 6.906 3.137 -19.832 1.00 60.19 150 SER A O 1
ATOM 1199 N N . PHE A 1 151 ? 6.828 2.038 -17.880 1.00 64.06 151 PHE A N 1
ATOM 1200 C CA . PHE A 1 151 ? 7.205 0.750 -18.462 1.00 64.06 151 PHE A CA 1
ATOM 1201 C C . PHE A 1 151 ? 6.151 0.200 -19.426 1.00 64.06 151 PHE A C 1
ATOM 1203 O O . PHE A 1 151 ? 6.486 -0.168 -20.547 1.00 64.06 151 PHE A O 1
ATOM 1210 N N . LEU A 1 152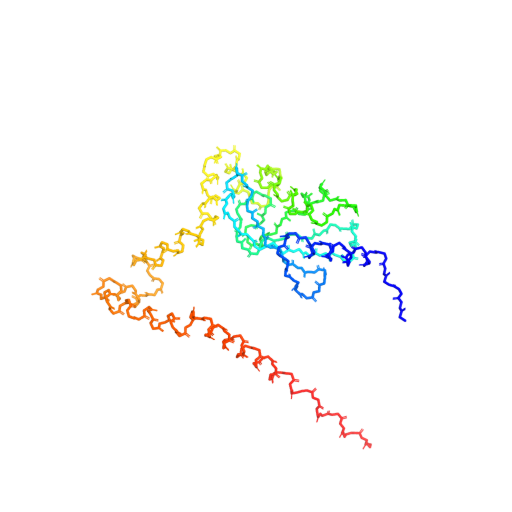 ? 4.875 0.166 -19.033 1.00 71.38 152 LEU A N 1
ATOM 1211 C CA . LEU A 1 152 ? 3.795 -0.334 -19.881 1.00 71.38 152 LEU A CA 1
ATOM 1212 C C . LEU A 1 152 ? 3.574 0.554 -21.108 1.00 71.38 152 LEU A C 1
ATOM 1214 O O . LEU A 1 152 ? 3.542 0.000 -22.204 1.00 71.38 152 LEU A O 1
ATOM 1218 N N . PRO A 1 153 ? 3.502 1.896 -21.007 1.00 72.62 153 PRO A N 1
ATOM 1219 C CA . PRO A 1 153 ? 3.441 2.741 -22.195 1.00 72.62 153 PRO A CA 1
ATOM 1220 C C . PRO A 1 153 ? 4.653 2.552 -23.112 1.00 72.62 153 PRO A C 1
ATOM 1222 O O . PRO A 1 153 ? 4.481 2.452 -24.327 1.00 72.62 153 PRO A O 1
ATOM 1225 N N . GLN A 1 154 ? 5.869 2.436 -22.561 1.00 67.69 154 GLN A N 1
ATOM 1226 C CA . GLN A 1 154 ? 7.063 2.143 -23.358 1.00 67.69 154 GLN A CA 1
ATOM 1227 C C . GLN A 1 154 ? 6.986 0.777 -24.035 1.00 67.69 154 GLN A C 1
ATOM 1229 O O . GLN A 1 154 ? 7.294 0.694 -25.217 1.00 67.69 154 GLN A O 1
ATOM 1234 N N . LEU A 1 155 ? 6.539 -0.269 -23.339 1.00 75.75 155 LEU A N 1
ATOM 1235 C CA . LEU A 1 155 ? 6.395 -1.614 -23.895 1.00 75.75 155 LEU A CA 1
ATOM 1236 C C . LEU A 1 155 ? 5.295 -1.680 -24.962 1.00 75.75 155 LEU A C 1
ATOM 1238 O O . LEU A 1 155 ? 5.462 -2.347 -25.977 1.00 75.75 155 LEU A O 1
ATOM 1242 N N . LEU A 1 156 ? 4.183 -0.969 -24.766 1.00 81.44 156 LEU A N 1
ATOM 1243 C CA . LEU A 1 156 ? 3.111 -0.862 -25.758 1.00 81.44 156 LEU A CA 1
ATOM 1244 C C . LEU A 1 156 ? 3.557 -0.066 -26.994 1.00 81.44 156 LEU A C 1
ATOM 1246 O O . LEU A 1 156 ? 3.109 -0.353 -28.103 1.00 81.44 156 LEU A O 1
ATOM 1250 N N . THR A 1 157 ? 4.454 0.906 -26.815 1.00 79.50 157 THR A N 1
ATOM 1251 C CA . THR A 1 157 ? 5.025 1.703 -27.913 1.00 79.50 157 THR A CA 1
ATOM 1252 C C . THR A 1 157 ? 6.141 0.951 -28.645 1.00 79.50 157 THR A C 1
ATOM 1254 O O . THR A 1 157 ? 6.226 1.005 -29.870 1.00 79.50 157 THR A O 1
ATOM 1257 N N . TYR A 1 158 ? 6.977 0.230 -27.900 1.0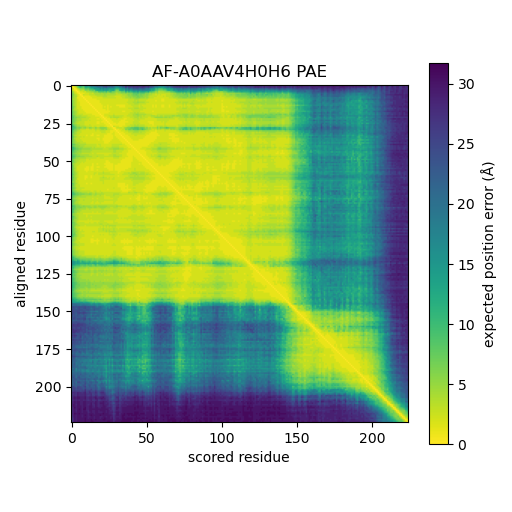0 78.69 158 TYR A N 1
ATOM 1258 C CA . TYR A 1 158 ? 8.154 -0.494 -28.371 1.00 78.69 158 TYR A CA 1
ATOM 1259 C C . TYR A 1 158 ? 8.145 -1.925 -27.805 1.00 78.69 158 TYR A C 1
ATOM 1261 O O . TYR A 1 158 ? 8.878 -2.227 -26.857 1.00 78.69 158 TYR A O 1
ATOM 1269 N N . PRO A 1 159 ? 7.311 -2.822 -28.359 1.00 78.38 159 PRO A N 1
ATOM 1270 C CA . PRO A 1 159 ? 7.238 -4.204 -27.899 1.00 78.38 159 PRO A CA 1
ATOM 1271 C C . PRO A 1 159 ? 8.570 -4.923 -28.133 1.00 78.38 159 PRO A C 1
ATOM 1273 O O . PRO A 1 159 ? 9.247 -4.665 -29.128 1.00 78.38 159 PRO A O 1
ATOM 1276 N N . ASN A 1 160 ? 8.942 -5.833 -27.225 1.00 80.06 160 ASN A N 1
ATOM 1277 C CA . ASN A 1 160 ? 10.156 -6.643 -27.340 1.00 80.06 160 ASN A CA 1
ATOM 1278 C C . ASN A 1 160 ? 9.890 -7.897 -28.198 1.00 80.06 160 ASN A C 1
ATOM 1280 O O . ASN A 1 160 ? 9.202 -8.805 -27.728 1.00 80.06 160 ASN A O 1
ATOM 1284 N N . PRO A 1 161 ? 10.436 -7.994 -29.424 1.00 80.31 161 PRO A N 1
ATOM 1285 C CA . PRO A 1 161 ? 10.175 -9.124 -30.307 1.00 80.31 161 PRO A CA 1
ATOM 1286 C C . PRO A 1 161 ? 11.201 -10.261 -30.165 1.00 80.31 161 PRO A C 1
ATOM 1288 O O . PRO A 1 161 ? 11.085 -11.258 -30.869 1.00 80.31 161 PRO A O 1
ATOM 1291 N N . ILE A 1 162 ? 12.223 -10.101 -29.315 1.00 81.00 162 ILE A N 1
ATOM 1292 C CA . ILE A 1 162 ? 13.346 -11.047 -29.186 1.00 81.00 162 ILE A CA 1
ATOM 1293 C C . ILE A 1 162 ? 12.925 -12.310 -28.421 1.00 81.00 162 ILE A C 1
ATOM 1295 O O . ILE A 1 162 ? 13.435 -13.389 -28.706 1.00 81.00 162 ILE A O 1
ATOM 1299 N N . ASP A 1 163 ? 11.978 -12.176 -27.491 1.00 83.75 163 ASP A N 1
ATOM 1300 C CA . ASP A 1 163 ? 11.404 -13.289 -26.728 1.00 83.75 163 ASP A CA 1
ATOM 1301 C C . ASP A 1 163 ? 9.883 -13.100 -26.567 1.00 83.75 163 ASP A C 1
ATOM 1303 O O . ASP A 1 163 ? 9.403 -12.624 -25.532 1.00 83.75 163 ASP A O 1
ATOM 1307 N N . PRO A 1 164 ? 9.101 -13.335 -27.636 1.00 86.56 164 PRO A N 1
ATOM 1308 C CA . PRO A 1 164 ? 7.693 -12.989 -27.639 1.00 86.56 164 PRO A CA 1
ATOM 1309 C C . PRO A 1 164 ? 6.823 -14.110 -27.065 1.00 86.56 164 PRO A C 1
ATOM 1311 O O . PRO A 1 164 ? 6.814 -15.229 -27.568 1.00 86.56 164 PRO A O 1
ATOM 1314 N N . LEU A 1 165 ? 5.963 -13.771 -26.100 1.00 86.62 165 LEU A N 1
ATOM 1315 C CA . LEU A 1 165 ? 4.881 -14.666 -25.657 1.00 86.62 165 LEU A CA 1
ATOM 1316 C C . LEU A 1 165 ? 3.819 -14.893 -26.749 1.00 86.62 165 LEU A C 1
ATOM 1318 O O . LEU A 1 165 ? 3.140 -15.915 -26.754 1.00 86.62 165 LEU A O 1
ATOM 1322 N N . ASN A 1 166 ? 3.675 -13.946 -27.682 1.00 88.94 166 ASN A N 1
ATOM 1323 C CA . ASN A 1 166 ? 2.814 -14.064 -28.857 1.00 88.94 166 ASN A CA 1
ATOM 1324 C C . ASN A 1 166 ? 3.667 -13.962 -30.130 1.00 88.94 166 ASN A C 1
ATOM 1326 O O . ASN A 1 166 ? 3.947 -12.865 -30.621 1.00 88.94 166 ASN A O 1
ATOM 1330 N N . GLY A 1 167 ? 4.088 -15.121 -30.645 1.00 87.75 167 GLY A N 1
ATOM 1331 C CA . GLY A 1 167 ? 4.959 -15.216 -31.819 1.00 87.75 167 GLY A CA 1
ATOM 1332 C C . GLY A 1 167 ? 4.362 -14.580 -33.077 1.00 87.75 167 GLY A C 1
ATOM 1333 O O . GLY A 1 167 ? 5.076 -13.895 -33.806 1.00 87.75 167 GLY A O 1
ATOM 1334 N N . ASP A 1 168 ? 3.050 -14.717 -33.291 1.00 88.38 168 ASP A N 1
ATOM 1335 C CA . ASP A 1 168 ? 2.364 -14.135 -34.451 1.00 88.38 168 ASP A CA 1
ATOM 1336 C C . ASP A 1 168 ? 2.390 -12.606 -34.409 1.00 88.38 168 ASP A C 1
ATOM 1338 O O . ASP A 1 168 ? 2.688 -11.949 -35.409 1.00 88.38 168 ASP A O 1
ATOM 1342 N N . ALA A 1 169 ? 2.105 -12.025 -33.240 1.00 88.06 169 ALA A N 1
ATOM 1343 C CA . ALA A 1 169 ? 2.159 -10.582 -33.040 1.00 88.06 169 ALA A CA 1
ATOM 1344 C C . ALA A 1 169 ? 3.583 -10.043 -33.240 1.00 88.06 169 ALA A C 1
ATOM 1346 O O . ALA A 1 169 ? 3.757 -9.005 -33.879 1.00 88.06 169 ALA A O 1
ATOM 1347 N N . ALA A 1 170 ? 4.600 -10.763 -32.760 1.00 88.94 170 ALA A N 1
ATOM 1348 C CA . ALA A 1 170 ? 5.998 -10.383 -32.938 1.00 88.94 170 ALA A CA 1
ATOM 1349 C C . ALA A 1 170 ? 6.466 -10.494 -34.394 1.00 88.94 170 ALA A C 1
ATOM 1351 O O . ALA A 1 170 ? 7.131 -9.586 -34.888 1.00 88.94 170 ALA A O 1
ATOM 1352 N N . ALA A 1 171 ? 6.072 -11.548 -35.114 1.00 90.00 171 ALA A N 1
ATOM 1353 C CA . ALA A 1 171 ? 6.370 -11.695 -36.537 1.00 90.00 171 ALA A CA 1
ATOM 1354 C C . ALA A 1 171 ? 5.695 -10.593 -37.371 1.00 90.00 171 ALA A C 1
ATOM 1356 O O . ALA A 1 171 ? 6.330 -10.000 -38.246 1.00 90.00 171 ALA A O 1
ATOM 1357 N N . LEU A 1 172 ? 4.433 -10.267 -37.064 1.00 91.00 172 LEU A N 1
ATOM 1358 C CA . LEU A 1 172 ? 3.724 -9.127 -37.652 1.00 91.00 172 LEU A CA 1
ATOM 1359 C C . LEU A 1 172 ? 4.451 -7.813 -37.360 1.00 91.00 172 LEU A C 1
ATOM 1361 O O . LEU A 1 172 ? 4.658 -7.021 -38.272 1.00 91.00 172 LEU A O 1
ATOM 1365 N N . TYR A 1 173 ? 4.879 -7.590 -36.120 1.00 88.88 173 TYR A N 1
ATOM 1366 C CA . TYR A 1 173 ? 5.613 -6.387 -35.739 1.00 88.88 173 TYR A CA 1
ATOM 1367 C C . TYR A 1 173 ? 6.954 -6.255 -36.483 1.00 88.88 173 TYR A C 1
ATOM 1369 O O . TYR A 1 173 ? 7.248 -5.189 -37.022 1.00 88.88 173 TYR A O 1
ATOM 1377 N N . LEU A 1 174 ? 7.735 -7.339 -36.569 1.00 89.56 174 LEU A N 1
ATOM 1378 C CA . LEU A 1 174 ? 9.058 -7.357 -37.205 1.00 89.56 174 LEU A CA 1
ATOM 1379 C C . LEU A 1 174 ? 9.004 -7.251 -38.733 1.00 89.56 174 LEU A C 1
ATOM 1381 O O . LEU A 1 174 ? 9.818 -6.550 -39.331 1.00 89.56 174 LEU A O 1
ATOM 1385 N N . HIS A 1 175 ? 8.078 -7.965 -39.375 1.00 93.56 175 HIS A N 1
ATOM 1386 C CA . HIS A 1 175 ? 8.065 -8.112 -40.833 1.00 93.56 175 HIS A CA 1
ATOM 1387 C C . HIS A 1 175 ? 6.994 -7.266 -41.526 1.00 93.56 175 HIS A C 1
ATOM 1389 O O . HIS A 1 175 ? 7.121 -6.980 -42.717 1.00 93.56 175 HIS A O 1
ATOM 1395 N N . LYS A 1 176 ? 5.929 -6.877 -40.814 1.00 94.50 176 LYS A N 1
ATOM 1396 C CA . LYS A 1 176 ? 4.744 -6.219 -41.383 1.00 94.50 176 LYS A CA 1
ATOM 1397 C C . LYS A 1 176 ? 4.135 -5.163 -40.437 1.00 94.50 176 LYS A C 1
ATOM 1399 O O . LYS A 1 176 ? 2.980 -5.288 -40.011 1.00 94.50 176 LYS A O 1
ATOM 1404 N N . PRO A 1 177 ? 4.864 -4.076 -40.141 1.00 89.06 177 PRO A N 1
ATOM 1405 C CA . PRO A 1 177 ? 4.487 -3.122 -39.096 1.00 89.06 177 PRO A CA 1
ATOM 1406 C C . PRO A 1 177 ? 3.135 -2.424 -39.330 1.00 89.06 177 PRO A C 1
ATOM 1408 O O . PRO A 1 177 ? 2.428 -2.111 -38.374 1.00 89.06 177 PRO A O 1
ATOM 1411 N N . GLU A 1 178 ? 2.725 -2.203 -40.582 1.00 92.69 178 GLU A N 1
ATOM 1412 C CA . GLU A 1 178 ? 1.427 -1.580 -40.883 1.00 92.69 178 GLU A CA 1
ATOM 1413 C C . GLU A 1 178 ? 0.238 -2.532 -40.659 1.00 92.69 178 GLU A C 1
ATOM 1415 O O . GLU A 1 178 ? -0.800 -2.114 -40.139 1.00 92.69 178 GLU A O 1
ATOM 1420 N N . GLU A 1 179 ? 0.395 -3.828 -40.966 1.00 92.50 179 GLU A N 1
ATOM 1421 C CA . GLU A 1 179 ? -0.610 -4.849 -40.627 1.00 92.50 179 GLU A CA 1
ATOM 1422 C C . GLU A 1 179 ? -0.711 -5.022 -39.106 1.00 92.50 179 GLU A C 1
ATOM 1424 O O . GLU A 1 179 ? -1.819 -5.093 -38.570 1.00 92.50 179 GLU A O 1
ATOM 1429 N N . TYR A 1 180 ? 0.428 -5.002 -38.404 1.00 90.88 180 TYR A N 1
ATOM 1430 C CA . TYR A 1 180 ? 0.474 -5.013 -36.943 1.00 90.88 180 TYR A CA 1
ATOM 1431 C C . TYR A 1 180 ? -0.323 -3.845 -36.345 1.00 90.88 180 TYR A C 1
ATOM 1433 O O . TYR A 1 180 ? -1.249 -4.070 -35.568 1.00 90.88 180 TYR A O 1
ATOM 1441 N N . LYS A 1 181 ? -0.052 -2.599 -36.766 1.00 91.06 181 LYS A N 1
ATOM 1442 C CA . LYS A 1 181 ? -0.782 -1.407 -36.287 1.00 91.06 181 LYS A CA 1
ATOM 1443 C C . LYS A 1 181 ? -2.283 -1.486 -36.552 1.00 91.06 181 LYS A C 1
ATOM 1445 O O . LYS A 1 181 ? -3.083 -1.035 -35.732 1.00 91.06 181 LYS A O 1
ATOM 1450 N N . LYS A 1 182 ? -2.692 -2.017 -37.709 1.00 94.06 182 LYS A N 1
ATOM 1451 C CA . LYS A 1 182 ? -4.113 -2.222 -38.019 1.00 94.06 182 LYS A CA 1
ATOM 1452 C C . LYS A 1 182 ? -4.737 -3.233 -37.057 1.00 94.06 182 LYS A C 1
ATOM 1454 O O . LYS A 1 182 ? -5.745 -2.924 -36.435 1.00 94.06 182 LYS A O 1
ATOM 1459 N N . ARG A 1 183 ? -4.094 -4.386 -36.869 1.00 91.44 183 ARG A N 1
ATOM 1460 C CA . ARG A 1 183 ? -4.587 -5.447 -35.984 1.00 91.44 183 ARG A CA 1
ATOM 1461 C C . ARG A 1 183 ? -4.649 -5.005 -34.522 1.00 91.44 183 ARG A C 1
ATOM 1463 O O . ARG A 1 183 ? -5.618 -5.329 -33.850 1.00 91.44 183 ARG A O 1
ATOM 1470 N N . VAL A 1 184 ? -3.681 -4.216 -34.051 1.00 91.12 184 VAL A N 1
ATOM 1471 C CA . VAL A 1 184 ? -3.731 -3.603 -32.713 1.00 91.12 184 VAL A CA 1
ATOM 1472 C C . VAL A 1 184 ? -4.954 -2.696 -32.576 1.00 91.12 184 VAL A C 1
ATOM 1474 O O . VAL A 1 184 ? -5.694 -2.842 -31.610 1.00 91.12 184 VAL A O 1
ATOM 1477 N N . ARG A 1 185 ? -5.223 -1.812 -33.550 1.00 92.19 185 ARG A N 1
ATOM 1478 C CA . ARG A 1 185 ? -6.422 -0.949 -33.526 1.00 92.19 185 ARG A CA 1
ATOM 1479 C C . ARG A 1 185 ? -7.718 -1.756 -33.485 1.00 92.19 185 ARG A C 1
ATOM 1481 O O . ARG A 1 185 ? -8.585 -1.445 -32.674 1.00 92.19 185 ARG A O 1
ATOM 1488 N N . ASP A 1 186 ? -7.816 -2.803 -34.300 1.00 93.19 186 ASP A N 1
ATOM 1489 C CA . ASP A 1 186 ? -8.994 -3.674 -34.335 1.00 93.19 186 ASP A CA 1
ATOM 1490 C C . ASP A 1 186 ? -9.211 -4.382 -32.982 1.00 93.19 186 ASP A C 1
ATOM 1492 O O . ASP A 1 186 ? -10.340 -4.488 -32.511 1.00 93.19 186 ASP A O 1
ATOM 1496 N N . TYR A 1 187 ? -8.138 -4.844 -32.330 1.00 90.94 187 TYR A N 1
ATOM 1497 C CA . TYR A 1 187 ? -8.214 -5.462 -31.001 1.00 90.94 187 TYR A CA 1
ATOM 1498 C C . TYR A 1 187 ? -8.577 -4.452 -29.908 1.00 90.94 187 TYR A C 1
ATOM 1500 O O . TYR A 1 187 ? -9.402 -4.763 -29.053 1.00 90.94 187 TYR A O 1
ATOM 1508 N N . VAL A 1 188 ? -8.011 -3.243 -29.944 1.00 90.75 188 VAL A N 1
ATOM 1509 C CA . VAL A 1 188 ? -8.347 -2.180 -28.984 1.00 90.75 188 VAL A CA 1
ATOM 1510 C C . VAL A 1 188 ? -9.829 -1.830 -29.072 1.00 90.75 188 VAL A C 1
ATOM 1512 O O . VAL A 1 188 ? -10.491 -1.769 -28.042 1.00 90.75 188 VAL A O 1
ATOM 1515 N N . GLN A 1 189 ? -10.370 -1.674 -30.284 1.00 91.19 189 GLN A N 1
ATOM 1516 C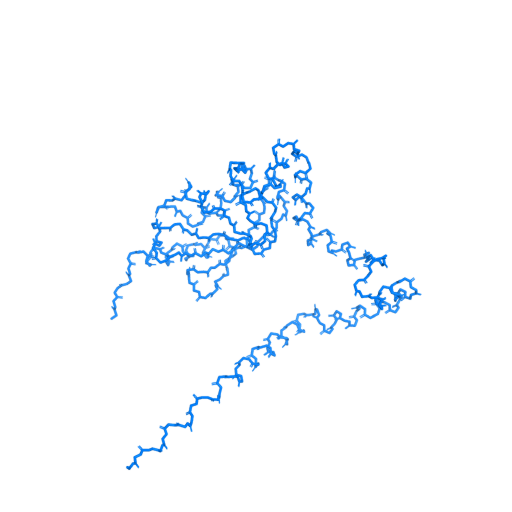 CA . GLN A 1 189 ? -11.796 -1.394 -30.474 1.00 91.19 189 GLN A CA 1
ATOM 1517 C C . GLN A 1 189 ? -12.705 -2.503 -29.941 1.00 91.19 189 GLN A C 1
ATOM 1519 O O . GLN A 1 189 ? -13.781 -2.204 -29.437 1.00 91.19 189 GLN A O 1
ATOM 1524 N N . ARG A 1 190 ? -12.283 -3.766 -30.055 1.00 89.94 190 ARG A N 1
ATOM 1525 C CA . ARG A 1 190 ? -13.088 -4.918 -29.629 1.00 89.94 190 ARG A CA 1
ATOM 1526 C C . ARG A 1 190 ? -13.034 -5.200 -28.135 1.00 89.94 190 ARG A C 1
ATOM 1528 O O . ARG A 1 190 ? -13.990 -5.757 -27.619 1.00 89.94 190 ARG A O 1
ATOM 1535 N N . TYR A 1 191 ? -11.918 -4.900 -27.472 1.00 87.81 191 TYR A N 1
ATOM 1536 C CA . TYR A 1 191 ? -11.660 -5.424 -26.125 1.00 87.81 191 TYR A CA 1
ATOM 1537 C C . TYR A 1 191 ? -11.222 -4.379 -25.097 1.00 87.81 191 TYR A C 1
ATOM 1539 O O . TYR A 1 191 ? -11.183 -4.691 -23.914 1.00 87.81 191 TYR A O 1
ATOM 1547 N N . ALA A 1 192 ? -10.841 -3.169 -25.514 1.00 86.19 192 ALA A N 1
ATOM 1548 C CA . ALA A 1 192 ? -10.224 -2.179 -24.625 1.00 86.19 192 ALA A CA 1
ATOM 1549 C C . ALA A 1 192 ? -10.928 -0.809 -24.638 1.00 86.19 192 ALA A C 1
ATOM 1551 O O . ALA A 1 192 ? -10.378 0.169 -24.132 1.00 86.19 192 ALA A O 1
ATOM 1552 N N . THR A 1 193 ? -12.123 -0.718 -25.226 1.00 90.94 193 THR A N 1
ATOM 1553 C CA . THR A 1 193 ? -12.997 0.462 -25.146 1.00 90.94 193 THR A CA 1
ATOM 1554 C C . THR A 1 193 ? -13.891 0.390 -23.908 1.00 90.94 193 THR A C 1
ATOM 1556 O O . THR A 1 193 ? -14.162 -0.692 -23.391 1.00 90.94 193 THR A O 1
ATOM 1559 N N . GLU A 1 194 ? -14.385 1.540 -23.434 1.00 84.44 194 GLU A N 1
ATOM 1560 C CA . GLU A 1 194 ? -15.334 1.572 -22.306 1.00 84.44 194 GLU A CA 1
ATOM 1561 C C . GLU A 1 194 ? -16.602 0.756 -22.583 1.00 84.44 194 GLU A C 1
ATOM 1563 O O . GLU A 1 194 ? -17.135 0.125 -21.676 1.00 84.44 194 GLU A O 1
ATOM 1568 N N . GLU A 1 195 ? -17.076 0.760 -23.831 1.00 85.25 195 GLU A N 1
ATOM 1569 C CA . GLU A 1 195 ? -18.243 -0.016 -24.264 1.00 85.25 195 GLU A CA 1
ATOM 1570 C C . GLU A 1 195 ? -17.980 -1.520 -24.125 1.00 85.25 195 GLU A C 1
ATOM 1572 O O . GLU A 1 195 ? -18.749 -2.206 -23.456 1.00 85.25 195 GLU A O 1
ATOM 1577 N N . ALA A 1 196 ? -16.843 -2.008 -24.634 1.00 83.50 196 ALA A N 1
ATOM 1578 C CA . ALA A 1 196 ? -16.462 -3.416 -24.529 1.00 83.50 196 ALA A CA 1
ATOM 1579 C C . ALA A 1 196 ? -16.269 -3.876 -23.072 1.00 83.50 196 ALA A C 1
ATOM 1581 O O . ALA A 1 196 ? -16.625 -5.001 -22.724 1.00 83.50 196 ALA A O 1
ATOM 1582 N N . LEU A 1 197 ? -15.734 -3.009 -22.201 1.00 80.75 197 LEU A N 1
ATOM 1583 C CA . LEU A 1 197 ? -15.591 -3.316 -20.774 1.00 80.75 197 LEU A CA 1
ATOM 1584 C C . LEU A 1 197 ? -16.959 -3.452 -20.094 1.00 80.75 197 LEU A C 1
ATOM 1586 O O . LEU A 1 197 ? -17.191 -4.438 -19.397 1.00 80.75 197 LEU A O 1
ATOM 1590 N N . ARG A 1 198 ? -17.888 -2.522 -20.348 1.00 80.94 198 ARG A N 1
ATOM 1591 C CA . ARG A 1 198 ? -19.246 -2.576 -19.782 1.00 80.94 198 ARG A CA 1
ATOM 1592 C C . ARG A 1 198 ? -20.030 -3.798 -20.258 1.00 80.94 198 ARG A C 1
ATOM 1594 O O . ARG A 1 198 ? -20.727 -4.407 -19.453 1.00 80.94 198 ARG A O 1
ATOM 1601 N N . GLU A 1 199 ? -19.911 -4.162 -21.534 1.00 80.75 199 GLU A N 1
ATOM 1602 C CA . GLU A 1 199 ? -20.518 -5.384 -22.083 1.00 80.75 199 GLU A CA 1
ATOM 1603 C C . GLU A 1 199 ? -19.950 -6.634 -21.396 1.00 80.75 199 GLU A C 1
ATOM 1605 O O . GLU A 1 199 ? -20.711 -7.487 -20.947 1.00 80.75 199 GLU A O 1
ATOM 1610 N N . SER A 1 200 ? -18.628 -6.699 -21.198 1.00 74.69 200 SER A N 1
ATOM 1611 C CA . SER A 1 200 ? -17.998 -7.833 -20.510 1.00 74.69 200 SER A CA 1
ATOM 1612 C C . SER A 1 200 ? -18.418 -7.974 -19.038 1.00 74.69 200 SER A C 1
ATOM 1614 O O . SER A 1 200 ? -18.581 -9.091 -18.547 1.00 74.69 200 SER A O 1
ATOM 1616 N N . GLU A 1 201 ? -18.636 -6.859 -18.332 1.00 73.75 201 GLU A N 1
ATOM 1617 C CA . GLU A 1 201 ? -19.123 -6.855 -16.946 1.00 73.75 201 GLU A CA 1
ATOM 1618 C C . GLU A 1 201 ? -20.601 -7.278 -16.855 1.00 73.75 201 GLU A C 1
ATOM 1620 O O . GLU A 1 201 ? -20.987 -7.985 -15.920 1.00 73.75 201 GLU A O 1
ATOM 1625 N N . GLN A 1 202 ? -21.425 -6.898 -17.839 1.00 69.69 202 GLN A N 1
ATOM 1626 C CA . GLN A 1 202 ? -22.824 -7.333 -17.940 1.00 69.69 202 GLN A CA 1
ATOM 1627 C C . GLN A 1 202 ? -22.938 -8.825 -18.268 1.00 69.69 202 GLN A C 1
ATOM 1629 O O . GLN A 1 202 ? -23.732 -9.524 -17.635 1.00 69.69 202 GLN A O 1
ATOM 1634 N N . ASP A 1 203 ? -22.113 -9.333 -19.184 1.00 65.50 203 ASP A N 1
ATOM 1635 C CA . ASP A 1 203 ? -22.073 -10.758 -19.513 1.00 65.50 203 ASP A CA 1
ATOM 1636 C C . ASP A 1 203 ? -21.625 -11.597 -18.306 1.00 65.50 203 ASP A C 1
ATOM 1638 O O . ASP A 1 203 ? -22.262 -12.603 -17.985 1.00 65.50 203 ASP A O 1
ATOM 1642 N N . ALA A 1 204 ? -20.606 -11.148 -17.563 1.00 62.19 204 ALA A N 1
ATOM 1643 C CA . ALA A 1 204 ? -20.179 -11.806 -16.327 1.00 62.19 204 ALA A CA 1
ATOM 1644 C C . ALA A 1 204 ? -21.305 -11.833 -15.273 1.00 62.19 204 ALA A C 1
ATOM 1646 O O . ALA A 1 204 ? -21.604 -12.889 -14.716 1.00 62.19 204 ALA A O 1
ATOM 1647 N N . SER A 1 205 ? -22.007 -10.713 -15.069 1.00 53.97 205 SER A N 1
ATOM 1648 C CA . SER A 1 205 ? -23.155 -10.620 -14.152 1.00 53.97 205 SER A CA 1
ATOM 1649 C C . SER A 1 205 ? -24.348 -11.497 -14.572 1.00 53.97 205 SER A C 1
ATOM 1651 O O . SER A 1 205 ? -25.027 -12.079 -13.720 1.00 53.97 205 SER A O 1
ATOM 1653 N N . SER A 1 206 ? -24.606 -11.632 -15.875 1.00 54.91 206 SER A N 1
ATOM 1654 C CA . SER A 1 206 ? -25.682 -12.484 -16.399 1.00 54.91 206 SER A CA 1
ATOM 1655 C C . SER A 1 206 ? -25.390 -13.979 -16.214 1.00 54.91 206 SER A C 1
ATOM 1657 O O . SER A 1 206 ? -26.298 -14.769 -15.958 1.00 54.91 206 SER A O 1
ATOM 1659 N N . SER A 1 207 ? -24.113 -14.370 -16.256 1.00 50.81 207 SER A N 1
ATOM 1660 C CA . SER A 1 207 ? -23.704 -15.763 -16.067 1.00 50.81 207 SER A CA 1
ATOM 1661 C C . SER A 1 207 ? -23.823 -16.242 -14.614 1.00 50.81 207 SER A C 1
ATOM 1663 O O . SER A 1 207 ?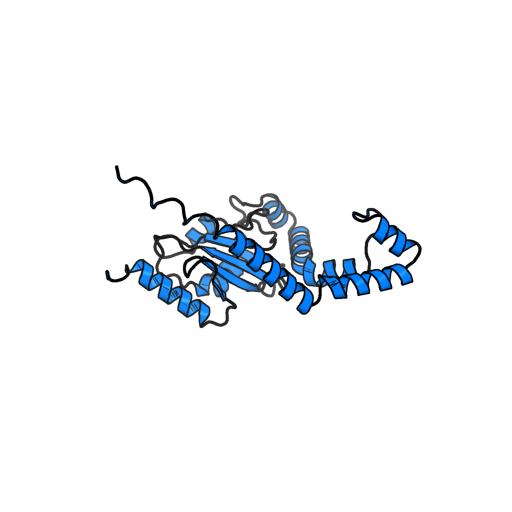 -24.145 -17.408 -14.385 1.00 50.81 207 SER A O 1
ATOM 1665 N N . GLU A 1 208 ? -23.665 -15.350 -13.628 1.00 50.47 208 GLU A N 1
ATOM 1666 C CA . GLU A 1 208 ? -23.843 -15.695 -12.209 1.00 50.47 208 GLU A CA 1
ATOM 1667 C C . GLU A 1 208 ? -25.320 -15.775 -11.792 1.00 50.47 208 GLU A C 1
ATOM 1669 O O . GLU A 1 208 ? -25.686 -16.619 -10.976 1.00 50.47 208 GLU A O 1
ATOM 1674 N N . SER A 1 209 ? -26.197 -14.969 -12.401 1.00 48.16 209 SER A N 1
ATOM 1675 C CA . SER A 1 209 ? -27.647 -15.016 -12.133 1.00 48.16 209 SER A CA 1
ATOM 1676 C C . SER A 1 209 ? -28.345 -16.250 -12.718 1.00 48.16 209 SER A C 1
ATOM 1678 O O . SER A 1 209 ? -29.413 -16.633 -12.246 1.00 48.16 209 SER A O 1
ATOM 1680 N N . SER A 1 210 ? -27.730 -16.926 -13.693 1.00 45.53 210 SER A N 1
ATOM 1681 C CA . SER A 1 210 ? -28.270 -18.163 -14.270 1.00 45.53 210 SER A CA 1
ATOM 1682 C C . SER A 1 210 ? -27.970 -19.412 -13.422 1.00 45.53 210 SER A C 1
ATOM 1684 O O . SER A 1 210 ? -28.621 -20.437 -13.606 1.00 45.53 210 SER A O 1
ATOM 1686 N N . MET A 1 211 ? -27.034 -19.342 -12.463 1.00 52.91 211 MET A N 1
ATOM 1687 C CA . MET A 1 211 ? -26.732 -20.463 -11.556 1.00 52.91 211 MET A CA 1
ATOM 1688 C C . MET A 1 211 ? -27.585 -20.485 -10.278 1.00 52.91 211 MET A C 1
ATOM 1690 O O . MET A 1 211 ? -27.589 -21.496 -9.579 1.00 52.91 211 MET A O 1
ATOM 1694 N N . SER A 1 212 ? -28.332 -19.417 -9.976 1.00 45.94 212 SER A N 1
ATOM 1695 C CA . SER A 1 212 ? -29.206 -19.345 -8.793 1.00 45.94 212 SER A CA 1
ATOM 1696 C C . SER A 1 212 ? -30.659 -19.782 -9.028 1.00 45.94 212 SER A C 1
ATOM 1698 O O . SER A 1 212 ? -31.425 -19.799 -8.073 1.00 45.94 212 SER A O 1
ATOM 1700 N N . ASP A 1 213 ? -31.044 -20.154 -10.254 1.00 46.66 213 ASP A N 1
ATOM 1701 C CA . ASP A 1 213 ? -32.442 -20.468 -10.622 1.00 46.66 213 ASP A CA 1
ATOM 1702 C C . ASP A 1 213 ? -32.742 -21.984 -10.715 1.00 46.66 213 ASP A C 1
ATOM 1704 O O . ASP A 1 213 ? -33.712 -22.402 -11.335 1.00 46.66 213 ASP A O 1
ATOM 1708 N N . PHE A 1 214 ? -31.893 -22.843 -10.129 1.00 45.19 214 PHE A N 1
ATOM 1709 C CA . PHE A 1 214 ? -32.033 -24.311 -10.221 1.00 45.19 214 PHE A CA 1
ATOM 1710 C C . PHE A 1 214 ? -32.202 -25.042 -8.881 1.00 45.19 214 PHE A C 1
ATOM 1712 O O . PHE A 1 214 ? -31.939 -26.243 -8.790 1.00 45.19 214 PHE A O 1
ATOM 1719 N N . SER A 1 215 ? -32.659 -24.363 -7.827 1.00 52.47 215 SER A N 1
ATOM 1720 C CA . SER A 1 215 ? -32.918 -25.028 -6.544 1.00 52.47 215 SER A CA 1
ATOM 1721 C C . SER A 1 215 ? -34.101 -24.437 -5.782 1.00 52.47 215 SER A C 1
ATOM 1723 O O . SER A 1 215 ? -33.898 -23.879 -4.709 1.00 52.47 215 SER A O 1
ATOM 1725 N N . GLU A 1 216 ? -35.328 -24.562 -6.299 1.00 50.19 216 GLU A N 1
ATOM 1726 C CA . GLU A 1 216 ? -36.515 -24.279 -5.473 1.00 50.19 216 GLU A CA 1
ATOM 1727 C C . GLU A 1 216 ? -37.834 -24.969 -5.891 1.00 50.19 216 GLU A C 1
ATOM 1729 O O . GLU A 1 216 ? -38.889 -24.495 -5.494 1.00 50.19 216 GLU A O 1
ATOM 1734 N N . ASP A 1 217 ? -37.818 -26.110 -6.609 1.00 46.03 217 ASP A N 1
ATOM 1735 C CA . ASP A 1 217 ? -39.083 -26.746 -7.059 1.00 46.03 217 ASP A CA 1
ATOM 1736 C C . ASP A 1 217 ? -39.186 -28.288 -6.918 1.00 46.03 217 ASP A C 1
ATOM 1738 O O . ASP A 1 217 ? -39.899 -28.947 -7.667 1.00 46.03 217 ASP A O 1
ATOM 1742 N N . GLU A 1 218 ? -38.535 -28.896 -5.915 1.00 47.59 218 GLU A N 1
ATOM 1743 C CA . GLU A 1 218 ? -38.816 -30.297 -5.511 1.00 47.59 218 GLU A CA 1
ATOM 1744 C C . GLU A 1 218 ? -38.963 -30.452 -3.985 1.00 47.59 218 GLU A C 1
ATOM 1746 O O . GLU A 1 218 ? -38.250 -31.211 -3.327 1.00 47.59 218 GLU A O 1
ATOM 1751 N N . ALA A 1 219 ? -39.908 -29.724 -3.386 1.00 49.62 219 ALA A N 1
ATOM 1752 C CA . ALA A 1 219 ? -40.309 -29.959 -1.995 1.00 49.62 219 ALA A CA 1
ATOM 1753 C C . ALA A 1 219 ? -41.818 -29.778 -1.762 1.00 49.62 219 ALA A C 1
ATOM 1755 O O . ALA A 1 219 ? -42.225 -29.235 -0.739 1.00 49.62 219 ALA A O 1
ATOM 1756 N N . GLN A 1 220 ? -42.659 -30.243 -2.688 1.00 49.38 220 GLN A N 1
ATOM 1757 C CA . GLN A 1 220 ? -44.096 -30.437 -2.456 1.00 49.38 220 GLN A CA 1
ATOM 1758 C C . GLN A 1 220 ? -44.581 -31.695 -3.183 1.00 49.38 220 GLN A C 1
ATOM 1760 O O . GLN A 1 220 ? -45.211 -31.600 -4.223 1.00 49.38 220 GLN A O 1
ATOM 1765 N N . ASP A 1 221 ? -44.228 -32.869 -2.654 1.00 46.50 221 ASP A N 1
ATOM 1766 C CA . ASP A 1 221 ? -45.087 -34.064 -2.690 1.00 46.50 221 ASP A CA 1
ATOM 1767 C C . ASP A 1 221 ? -44.431 -35.204 -1.894 1.00 46.50 221 ASP A C 1
ATOM 1769 O O . ASP A 1 221 ? -43.690 -36.033 -2.416 1.00 46.50 221 ASP A O 1
ATOM 1773 N N . MET A 1 222 ? -44.690 -35.230 -0.586 1.00 45.19 222 MET A N 1
ATOM 1774 C CA . MET A 1 222 ? -44.656 -36.458 0.217 1.00 45.19 222 MET A CA 1
ATOM 1775 C C . MET A 1 222 ? -45.519 -36.263 1.474 1.00 45.19 222 MET A C 1
ATOM 1777 O O . MET A 1 222 ? -45.037 -36.230 2.603 1.00 45.19 222 MET A O 1
ATOM 1781 N N . GLU A 1 223 ? -46.827 -36.110 1.263 1.00 47.69 223 GLU A N 1
ATOM 1782 C CA . GLU A 1 223 ? -47.826 -36.635 2.197 1.00 47.69 223 GLU A CA 1
ATOM 1783 C C . GLU A 1 223 ? -48.327 -37.965 1.625 1.00 47.69 223 GLU A C 1
ATOM 1785 O O . GLU A 1 223 ? -48.947 -37.976 0.562 1.00 47.69 223 GLU A O 1
ATOM 1790 N N . LEU A 1 224 ? -47.998 -39.069 2.308 1.00 37.78 224 LEU A N 1
ATOM 1791 C CA . LEU A 1 224 ? -48.884 -40.183 2.692 1.00 37.78 224 LEU A CA 1
ATOM 1792 C C 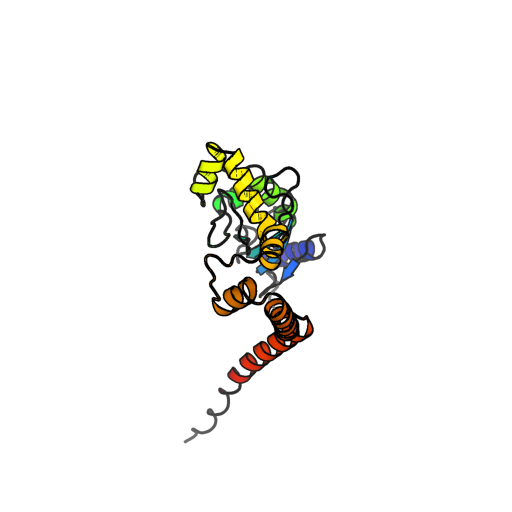. LEU A 1 224 ? -48.088 -41.278 3.419 1.00 37.78 224 LEU A C 1
ATOM 1794 O O . LEU A 1 224 ? -47.110 -41.801 2.840 1.00 37.78 224 LEU A O 1
#

Nearest PDB structures (foldseek):
  2z5d-assembly1_B  TM=9.959E-01  e=2.020E-24  Homo sapiens
  8pjn-assembly1_2  TM=9.383E-01  e=3.328E-21  Homo sapiens
  2onu-assembly1_A  TM=9.542E-01  e=2.843E-18  Plasmodium falciparum 3D7
  1yf9-assembly1_B  TM=8.670E-01  e=8.109E-19  Leishmania major
  3a4s-assembly1_A  TM=8.800E-01  e=8.698E-12  Homo sapiens

Mean predicted aligned error: 11.75 Å